Protein AF-A0A7Y4HVF4-F1 (afdb_monomer)

pLDDT: mean 77.55, std 19.01, 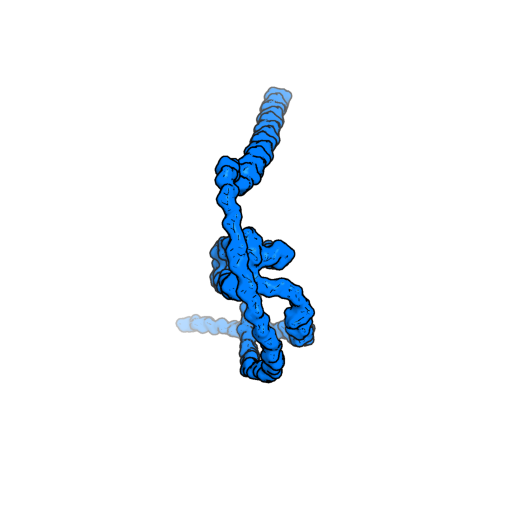range [43.72, 98.31]

Nearest PDB structures (foldseek):
  7n30-assembly1_ST  TM=7.501E-01  e=3.619E-02  Escherichia coli K-12
  8b0x-assembly1_T  TM=7.426E-01  e=3.850E-02  Escherichia coli B
  9ax7-assembly1_T  TM=7.517E-01  e=4.635E-02  Escherichia coli
  7v2p-assembly1_T  TM=7.544E-01  e=1.698E-01  Thermus thermophilus HB8
  6gsj-assembly1_BI  TM=8.101E-01  e=3.151E-01  Thermus thermophilus HB8

Solvent-accessible surface area (backbone atoms only — not comparable to full-atom values): 13808 Å² total; per-residue (Å²): 138,87,82,85,83,79,84,81,82,77,85,78,85,70,92,82,86,83,82,82,80,77,74,78,79,74,64,81,70,58,67,74,63,66,82,71,63,89,64,79,81,62,39,67,67,60,50,53,51,53,54,50,53,53,52,51,27,50,51,29,45,74,72,67,36,55,68,58,19,50,51,48,49,53,49,52,50,51,51,46,52,52,36,33,75,72,62,50,29,52,68,70,58,38,54,53,53,47,54,54,50,54,53,50,51,53,53,59,58,56,54,71,79,56,80,57,87,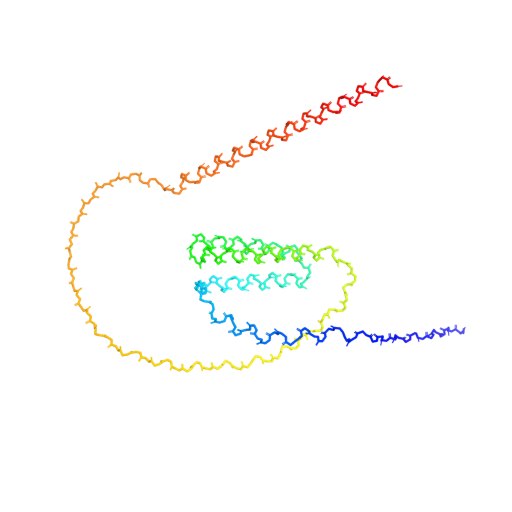76,68,83,72,78,73,81,76,77,76,72,80,75,74,77,83,77,77,76,77,82,75,80,80,77,81,87,74,84,86,80,89,75,89,82,81,88,88,88,79,92,76,91,67,92,69,88,74,67,66,74,66,61,56,62,53,51,54,55,49,52,52,50,52,52,52,49,53,52,50,53,49,52,51,50,52,51,50,54,52,52,50,54,52,49,52,55,49,57,60,56,62,77,78,110

Sequence (212 aa):
MSRAHVPGRRPTWGRAGRAQRQWAAASLGAALLLSGCGAPALDPDAAASFQASVREIATAAAAGDQVAATQLAAELRQEVTVARGQGTVTAERATQIQSTIDELLLAIAAEVGQTGPVGPAPAPTTNTPVPPPTTPAETPTPPAGPSQDEDQDEDQDDGEGSEDTGPAGDRAQRDAEREREKQQREQEKLEKEQREQAEREQEQREDADDDA

Mean predicted aligned error: 19.02 Å

Structure (mmCIF, N/CA/C/O backbone):
data_AF-A0A7Y4HVF4-F1
#
_entry.id   AF-A0A7Y4HVF4-F1
#
loop_
_atom_site.group_PDB
_atom_site.id
_atom_site.type_symbol
_atom_site.label_atom_id
_atom_site.label_alt_id
_atom_site.label_comp_id
_atom_site.label_asym_id
_atom_site.label_entity_id
_atom_site.label_seq_id
_atom_site.pdbx_PDB_ins_code
_atom_site.Cartn_x
_atom_site.Cartn_y
_atom_site.Cartn_z
_atom_site.occupancy
_atom_site.B_iso_or_equiv
_atom_site.auth_seq_id
_atom_site.auth_comp_id
_atom_site.auth_asym_id
_atom_site.auth_atom_id
_atom_site.pdbx_PDB_model_num
ATOM 1 N N . MET A 1 1 ? 10.095 -36.493 -58.489 1.00 48.59 1 MET A N 1
ATOM 2 C CA . MET A 1 1 ? 10.299 -37.663 -57.604 1.00 48.59 1 MET A CA 1
ATOM 3 C C . MET A 1 1 ? 11.337 -37.287 -56.553 1.00 48.59 1 MET A C 1
ATOM 5 O O . MET A 1 1 ? 12.200 -36.486 -56.876 1.00 48.59 1 MET A O 1
ATOM 9 N N . SER A 1 2 ? 11.215 -37.834 -55.338 1.00 57.22 2 SER A N 1
ATOM 10 C CA . SER A 1 2 ? 12.091 -37.645 -54.159 1.00 57.22 2 SER A CA 1
ATOM 11 C C . SER A 1 2 ? 11.761 -36.469 -53.227 1.00 57.22 2 SER A C 1
ATOM 13 O O . SER A 1 2 ? 12.356 -35.399 -53.284 1.00 57.22 2 SER A O 1
ATOM 15 N N . ARG A 1 3 ? 10.823 -36.718 -52.300 1.00 61.00 3 ARG A N 1
ATOM 16 C CA . ARG A 1 3 ? 10.727 -36.008 -51.014 1.00 61.00 3 ARG A CA 1
ATOM 17 C C . ARG A 1 3 ? 11.738 -36.634 -50.049 1.00 61.00 3 ARG A C 1
ATOM 19 O O . ARG A 1 3 ? 11.665 -37.833 -49.791 1.00 61.00 3 ARG A O 1
ATOM 26 N N . ALA A 1 4 ? 12.667 -35.829 -49.539 1.00 67.81 4 ALA A N 1
ATOM 27 C CA . ALA A 1 4 ? 13.633 -36.239 -48.527 1.00 67.81 4 ALA A CA 1
ATOM 28 C C . ALA A 1 4 ? 12.940 -36.422 -47.166 1.00 67.81 4 ALA A C 1
ATOM 30 O O . ALA A 1 4 ? 12.226 -35.543 -46.686 1.00 67.81 4 ALA A O 1
ATOM 31 N N . HIS A 1 5 ? 13.143 -37.594 -46.573 1.00 67.56 5 HIS A N 1
ATOM 32 C CA . HIS A 1 5 ? 12.653 -37.986 -45.258 1.00 67.56 5 HIS A CA 1
ATOM 33 C C . HIS A 1 5 ? 13.588 -37.417 -44.179 1.00 67.56 5 HIS A C 1
ATOM 35 O O . HIS A 1 5 ? 14.773 -37.742 -44.160 1.00 67.56 5 HIS A O 1
ATOM 41 N N . VAL A 1 6 ? 13.069 -36.559 -43.297 1.00 72.69 6 VAL A N 1
ATOM 42 C CA . VAL A 1 6 ? 13.815 -35.997 -42.159 1.00 72.69 6 VAL A CA 1
ATOM 43 C C . VAL A 1 6 ? 13.636 -36.924 -40.948 1.00 72.69 6 VAL A C 1
ATOM 45 O O . VAL A 1 6 ? 12.501 -37.106 -40.506 1.00 72.69 6 VAL A O 1
ATOM 48 N N . PRO A 1 7 ? 14.707 -37.518 -40.389 1.00 67.25 7 PRO A N 1
ATOM 49 C CA . PRO A 1 7 ? 14.600 -38.357 -39.203 1.00 67.25 7 PRO A CA 1
ATOM 50 C C . PRO A 1 7 ? 14.298 -37.515 -37.955 1.00 67.25 7 PRO A C 1
ATOM 52 O O . PRO A 1 7 ? 15.000 -36.553 -37.634 1.00 67.25 7 PRO A O 1
ATOM 55 N N . GLY A 1 8 ? 13.238 -37.901 -37.243 1.00 60.28 8 GLY A N 1
ATOM 56 C CA . GLY A 1 8 ? 12.790 -37.268 -36.007 1.00 60.28 8 GLY A CA 1
ATOM 57 C C . GLY A 1 8 ? 13.796 -37.434 -34.867 1.00 60.28 8 GLY A C 1
ATOM 58 O O . GLY A 1 8 ? 14.130 -38.550 -34.465 1.00 60.28 8 GLY A O 1
ATOM 59 N N . ARG A 1 9 ? 14.249 -36.306 -34.310 1.00 63.59 9 ARG A N 1
ATOM 60 C CA . ARG A 1 9 ? 15.013 -36.266 -33.058 1.00 63.59 9 ARG A CA 1
ATOM 61 C C . ARG A 1 9 ? 14.064 -36.576 -31.904 1.00 63.59 9 ARG A C 1
ATOM 63 O O . ARG A 1 9 ? 13.080 -35.870 -31.699 1.00 63.59 9 ARG A O 1
ATOM 70 N N . ARG A 1 10 ? 14.352 -37.642 -31.159 1.00 64.88 10 ARG A N 1
ATOM 71 C CA . ARG A 1 10 ? 13.615 -37.988 -29.940 1.00 64.88 10 ARG A CA 1
ATOM 72 C C . ARG A 1 10 ? 14.086 -37.082 -28.795 1.00 64.88 10 ARG A C 1
ATOM 74 O O . ARG A 1 10 ? 15.293 -37.034 -28.558 1.00 64.88 10 ARG A O 1
ATOM 81 N N . PRO A 1 11 ? 13.183 -36.399 -28.073 1.00 57.72 11 PRO A N 1
ATOM 82 C CA . PRO A 1 11 ? 13.550 -35.650 -26.881 1.00 57.72 11 PRO A CA 1
ATOM 83 C C . PRO A 1 11 ? 13.935 -36.630 -25.768 1.00 57.72 11 PRO A C 1
ATOM 85 O O . PRO A 1 11 ? 13.139 -37.461 -25.330 1.00 57.72 11 PRO A O 1
ATOM 88 N N . THR A 1 12 ? 15.186 -36.554 -25.326 1.00 68.31 12 THR A N 1
ATOM 89 C CA . THR A 1 12 ? 15.661 -37.228 -24.121 1.00 68.31 12 THR A CA 1
ATOM 90 C C . THR A 1 12 ? 15.187 -36.423 -22.917 1.00 68.31 12 THR A C 1
ATOM 92 O O . THR A 1 12 ? 15.762 -35.386 -22.591 1.00 68.31 12 THR A O 1
ATOM 95 N N . TRP A 1 13 ? 14.127 -36.889 -22.260 1.00 52.34 13 TRP A N 1
ATOM 96 C CA . TRP A 1 13 ? 13.662 -36.358 -20.980 1.00 52.34 13 TRP A CA 1
ATOM 97 C C . TRP A 1 13 ? 14.678 -36.746 -19.901 1.00 52.34 13 TRP A C 1
ATOM 99 O O . TRP A 1 13 ? 14.594 -37.799 -19.266 1.00 52.34 13 TRP A O 1
ATOM 109 N N . GLY A 1 14 ? 15.718 -35.925 -19.776 1.00 50.50 14 GLY A N 1
ATOM 110 C CA . GLY A 1 14 ? 16.740 -36.048 -18.753 1.00 50.50 14 GLY A CA 1
ATOM 111 C C . GLY A 1 14 ? 16.134 -35.854 -17.368 1.00 50.50 14 GLY A C 1
ATOM 112 O O . GLY A 1 14 ? 15.526 -34.832 -17.072 1.00 50.50 14 GLY A O 1
ATOM 113 N N . ARG A 1 15 ? 16.317 -36.873 -16.528 1.00 54.88 15 ARG A N 1
ATOM 114 C CA . ARG A 1 15 ? 16.188 -36.872 -15.065 1.00 54.88 15 ARG A CA 1
ATOM 115 C C . ARG A 1 15 ? 16.544 -35.518 -14.424 1.00 54.88 15 ARG A C 1
ATOM 117 O O . ARG A 1 15 ? 17.700 -35.283 -14.095 1.00 54.88 15 ARG A O 1
ATOM 124 N N . ALA A 1 16 ? 15.539 -34.708 -14.118 1.00 55.88 16 ALA A N 1
ATOM 125 C CA . ALA A 1 16 ? 15.630 -33.591 -13.181 1.00 55.88 16 ALA A CA 1
ATOM 126 C C . ALA A 1 16 ? 14.396 -33.640 -12.269 1.00 55.88 16 ALA A C 1
ATOM 128 O O . ALA A 1 16 ? 13.420 -32.932 -12.466 1.00 55.88 16 ALA A O 1
ATOM 129 N N . GLY A 1 17 ? 14.381 -34.585 -11.324 1.00 51.28 17 GLY A N 1
ATOM 130 C CA . GLY A 1 17 ? 13.185 -34.878 -10.523 1.00 51.28 17 GLY A CA 1
ATOM 131 C C . GLY A 1 17 ? 13.477 -35.346 -9.103 1.00 51.28 17 GLY A C 1
ATOM 132 O O . GLY A 1 17 ? 12.758 -36.198 -8.589 1.00 51.28 17 GLY A O 1
ATOM 133 N N . ARG A 1 18 ? 14.561 -34.863 -8.476 1.00 54.19 18 ARG A N 1
ATOM 134 C CA . ARG A 1 18 ? 14.935 -35.254 -7.100 1.00 54.19 18 ARG A CA 1
ATOM 135 C C . ARG A 1 18 ? 15.499 -34.126 -6.221 1.00 54.19 18 ARG A C 1
ATOM 137 O O . ARG A 1 18 ? 16.226 -34.418 -5.285 1.00 54.19 18 ARG A O 1
ATOM 144 N N . ALA A 1 19 ? 15.144 -32.866 -6.475 1.00 49.97 19 ALA A N 1
ATOM 145 C CA . ALA A 1 19 ? 15.440 -31.764 -5.541 1.00 49.97 19 ALA A CA 1
ATOM 146 C C . ALA A 1 19 ? 14.181 -31.119 -4.922 1.00 49.97 19 ALA A C 1
ATOM 148 O O . ALA A 1 19 ? 14.265 -30.471 -3.889 1.00 49.97 19 ALA A O 1
ATOM 149 N N . GLN A 1 20 ? 12.992 -31.352 -5.486 1.00 52.00 20 GLN A N 1
ATOM 150 C CA . GLN A 1 20 ? 11.777 -30.596 -5.135 1.00 52.00 20 GLN A CA 1
ATOM 151 C C . GLN A 1 20 ? 10.822 -31.335 -4.176 1.00 52.00 20 GLN A C 1
ATOM 153 O O . GLN A 1 20 ? 9.694 -30.912 -3.959 1.00 52.00 20 GLN A O 1
ATOM 158 N N . ARG A 1 21 ? 11.255 -32.467 -3.600 1.00 48.12 21 ARG A N 1
ATOM 159 C CA . ARG A 1 21 ? 10.422 -33.353 -2.758 1.00 48.12 21 ARG A CA 1
ATOM 160 C C . ARG A 1 21 ? 10.664 -33.231 -1.249 1.00 48.12 21 ARG A C 1
ATOM 162 O O . ARG A 1 21 ? 10.146 -34.052 -0.503 1.00 48.12 21 ARG A O 1
ATOM 169 N N . GLN A 1 22 ? 11.429 -32.237 -0.793 1.00 49.16 22 GLN A N 1
ATOM 170 C CA . GLN A 1 22 ? 11.671 -32.024 0.644 1.00 49.16 22 GLN A CA 1
ATOM 171 C C . GLN A 1 22 ? 10.880 -30.855 1.254 1.00 49.16 22 GLN A C 1
ATOM 173 O O . GLN A 1 22 ? 10.863 -30.714 2.468 1.00 49.16 22 GLN A O 1
ATOM 178 N N . TRP A 1 23 ? 10.150 -30.075 0.450 1.00 50.88 23 TRP A N 1
ATOM 179 C CA . TRP A 1 23 ? 9.388 -28.913 0.936 1.00 50.88 23 TRP A CA 1
ATOM 180 C C . TRP A 1 23 ? 7.905 -29.196 1.229 1.00 50.88 23 TRP A C 1
ATOM 182 O O . TRP A 1 23 ? 7.194 -28.313 1.685 1.00 50.88 23 TRP A O 1
ATOM 192 N N . ALA A 1 24 ? 7.420 -30.420 0.995 1.00 47.41 24 ALA A N 1
ATOM 193 C CA . ALA A 1 24 ? 5.995 -30.751 1.140 1.00 47.41 24 ALA A CA 1
ATOM 194 C C . ALA A 1 24 ? 5.598 -31.307 2.524 1.00 47.41 24 ALA A C 1
ATOM 196 O O . ALA A 1 24 ? 4.421 -31.552 2.764 1.00 47.41 24 ALA A O 1
ATOM 197 N N . ALA A 1 25 ? 6.550 -31.530 3.437 1.00 47.75 25 ALA A N 1
ATOM 198 C CA . ALA A 1 25 ? 6.265 -32.137 4.745 1.00 47.75 25 ALA A CA 1
ATOM 199 C C . ALA A 1 25 ? 6.172 -31.128 5.907 1.00 47.75 25 ALA A C 1
ATOM 201 O O . ALA A 1 25 ? 5.821 -31.518 7.016 1.00 47.75 25 ALA A O 1
ATOM 202 N N . ALA A 1 26 ? 6.446 -29.840 5.672 1.00 50.06 26 ALA A N 1
ATOM 203 C CA . ALA A 1 26 ? 6.483 -28.814 6.721 1.00 50.06 26 ALA A CA 1
ATOM 204 C C . ALA A 1 26 ? 5.224 -27.922 6.790 1.00 50.06 26 ALA A C 1
ATOM 206 O O . ALA A 1 26 ? 5.211 -26.948 7.534 1.00 50.06 26 ALA A O 1
ATOM 207 N N . SER A 1 27 ? 4.161 -28.225 6.035 1.00 53.88 27 SER A N 1
ATOM 208 C CA . SER A 1 27 ? 2.989 -27.334 5.922 1.00 53.88 27 SER A CA 1
ATOM 209 C C . SER A 1 27 ? 1.813 -27.709 6.832 1.00 53.88 27 SER A C 1
ATOM 211 O O . SER A 1 27 ? 0.973 -26.859 7.107 1.00 53.88 27 SER A O 1
ATOM 213 N N . LEU A 1 28 ? 1.732 -28.951 7.331 1.00 52.47 28 LEU A N 1
ATOM 214 C CA . LEU A 1 28 ? 0.590 -29.385 8.156 1.00 52.47 28 LEU A CA 1
ATOM 215 C C . LEU A 1 28 ? 0.697 -28.998 9.643 1.00 52.47 28 LEU A C 1
ATOM 217 O O . LEU A 1 28 ? -0.298 -29.074 10.356 1.00 52.47 28 LEU A O 1
ATOM 221 N N . GLY A 1 29 ? 1.866 -28.554 10.118 1.00 43.72 29 GLY A N 1
ATOM 222 C CA . GLY A 1 29 ? 2.060 -28.136 11.515 1.00 43.72 29 GLY A CA 1
ATOM 223 C C . GLY A 1 29 ? 1.744 -26.661 11.799 1.00 43.72 29 GLY A C 1
ATOM 224 O O . GLY A 1 29 ? 1.476 -26.309 12.943 1.00 43.72 29 GLY A O 1
ATOM 225 N N . ALA A 1 30 ? 1.745 -25.795 10.779 1.00 50.38 30 ALA A N 1
ATOM 226 C CA . ALA A 1 30 ? 1.581 -24.348 10.964 1.00 50.38 30 ALA A CA 1
ATOM 227 C C . ALA A 1 30 ? 0.112 -23.901 11.095 1.00 50.38 30 ALA A C 1
ATOM 229 O O . ALA A 1 30 ? -0.160 -22.836 11.643 1.00 50.38 30 ALA A O 1
ATOM 230 N N . ALA A 1 31 ? -0.847 -24.715 10.643 1.00 53.44 31 ALA A N 1
ATOM 231 C CA . ALA A 1 31 ? -2.265 -24.347 10.666 1.00 53.44 31 ALA A CA 1
ATOM 232 C C . ALA A 1 31 ? -2.879 -24.343 12.082 1.00 53.44 31 ALA A C 1
ATOM 234 O O . ALA A 1 31 ? -3.827 -23.607 12.331 1.00 53.44 31 ALA A O 1
ATOM 235 N N . LEU A 1 32 ? -2.325 -25.114 13.026 1.00 52.34 32 LEU A N 1
ATOM 236 C CA . LEU A 1 32 ? -2.854 -25.229 14.396 1.00 52.34 32 LEU A CA 1
ATOM 237 C C . LEU A 1 32 ? -2.286 -24.186 15.374 1.00 52.34 32 LEU A C 1
ATOM 239 O O . LEU A 1 32 ? -2.797 -24.051 16.481 1.00 52.34 32 LEU A O 1
ATOM 243 N N . LEU A 1 33 ? -1.260 -23.426 14.973 1.00 53.12 33 LEU A N 1
ATOM 244 C CA . LEU A 1 33 ? -0.714 -22.320 15.773 1.00 53.12 33 LEU A CA 1
ATOM 245 C C . LEU A 1 33 ? -1.342 -20.960 15.415 1.00 53.12 33 LEU A C 1
ATOM 247 O O . LEU A 1 33 ? -1.180 -20.005 16.169 1.00 53.12 33 LEU A O 1
ATOM 251 N N . LEU A 1 34 ? -2.100 -20.866 14.313 1.00 53.34 34 LEU A N 1
ATOM 252 C CA . LEU A 1 34 ? -2.789 -19.632 13.908 1.00 53.34 34 LEU A CA 1
ATOM 253 C C . LEU A 1 34 ? -4.174 -19.448 14.548 1.00 53.34 34 LEU A C 1
ATOM 255 O O . LEU A 1 34 ? -4.673 -18.328 14.583 1.00 53.34 34 LEU A O 1
ATOM 259 N N . SER A 1 35 ? -4.787 -20.498 15.098 1.00 52.06 35 SER A N 1
ATOM 260 C CA . SER A 1 35 ? -6.085 -20.403 15.787 1.00 52.06 35 SER A CA 1
ATOM 261 C C . SER A 1 35 ? -5.976 -19.995 17.264 1.00 52.06 35 SER A C 1
ATOM 263 O O . SER A 1 35 ? -6.968 -20.049 17.983 1.00 52.06 35 SER A O 1
ATOM 265 N N . GLY A 1 36 ? -4.778 -19.625 17.737 1.00 46.59 36 GLY A N 1
ATOM 266 C CA . GLY A 1 36 ? -4.492 -19.410 19.162 1.00 46.59 36 GLY A CA 1
ATOM 267 C C . GLY A 1 36 ? -3.679 -18.161 19.503 1.00 46.59 36 GLY A C 1
ATOM 268 O O . GLY A 1 36 ? -3.204 -18.054 20.629 1.00 46.59 36 GLY A O 1
ATOM 269 N N . CYS A 1 37 ? -3.502 -17.216 18.577 1.00 53.31 37 CYS A N 1
ATOM 270 C CA . CYS A 1 37 ? -2.938 -15.908 18.906 1.00 53.31 37 CYS A CA 1
ATOM 271 C C . CYS A 1 37 ? -4.080 -14.893 18.852 1.00 53.31 37 CYS A C 1
ATOM 273 O O . CYS A 1 37 ? -4.598 -14.618 17.772 1.00 53.31 37 CYS A O 1
ATOM 275 N N . GLY A 1 38 ? -4.522 -14.426 20.024 1.00 56.19 38 GLY A N 1
ATOM 276 C CA . GLY A 1 38 ? -5.648 -13.510 20.229 1.00 56.19 38 GLY A CA 1
ATOM 277 C C . GLY A 1 38 ? -5.408 -12.120 19.651 1.00 56.19 38 GLY A C 1
ATOM 278 O O . GLY A 1 38 ? -5.390 -11.133 20.380 1.00 56.19 38 GLY A O 1
ATOM 279 N N . ALA A 1 39 ? -5.203 -12.042 18.339 1.00 66.00 39 ALA A N 1
ATOM 280 C CA . ALA A 1 39 ? -5.258 -10.786 17.632 1.00 66.00 39 ALA A CA 1
ATOM 281 C C . ALA A 1 39 ? -6.680 -10.227 17.792 1.00 66.00 39 ALA A C 1
ATOM 283 O O . ALA A 1 39 ? -7.645 -10.991 17.663 1.00 66.00 39 ALA A O 1
ATOM 284 N N . PRO A 1 40 ? -6.818 -8.926 18.090 1.00 66.00 40 PRO A N 1
ATOM 285 C CA . PRO A 1 40 ? -8.121 -8.293 18.202 1.00 66.00 40 PRO A CA 1
ATOM 286 C C . PRO A 1 40 ? -8.945 -8.598 16.951 1.00 66.00 40 PRO A C 1
ATOM 288 O O . PRO A 1 40 ? -8.417 -8.592 15.833 1.00 66.00 40 PRO A O 1
ATOM 291 N N . ALA A 1 41 ? -10.219 -8.926 17.167 1.00 73.25 41 ALA A N 1
ATOM 292 C CA . ALA A 1 41 ? -11.125 -9.274 16.088 1.00 73.25 41 ALA A CA 1
ATOM 293 C C . ALA A 1 41 ? -11.188 -8.108 15.094 1.00 73.25 41 ALA A C 1
ATOM 295 O O . ALA A 1 41 ? -11.446 -6.968 15.478 1.00 73.25 41 ALA A O 1
ATOM 296 N N . LEU A 1 42 ? -10.898 -8.406 13.829 1.00 86.06 42 LEU A N 1
ATOM 297 C CA . LEU A 1 42 ? -11.209 -7.503 12.731 1.00 86.06 42 LEU A CA 1
ATOM 298 C C . LEU A 1 42 ? -12.731 -7.425 12.613 1.00 86.06 42 LEU A C 1
ATOM 300 O O . LEU A 1 42 ? -13.402 -8.445 12.799 1.00 86.06 42 LEU A O 1
ATOM 304 N N . ASP A 1 43 ? -13.256 -6.259 12.253 1.00 91.81 43 ASP A N 1
ATOM 305 C CA . ASP A 1 43 ? -14.647 -6.170 11.826 1.00 91.81 43 ASP A CA 1
ATOM 306 C C . ASP A 1 43 ? -14.913 -7.177 10.676 1.00 91.81 43 ASP A C 1
ATOM 308 O O . ASP A 1 43 ? -14.095 -7.277 9.749 1.00 91.81 43 ASP A O 1
ATOM 312 N N . PRO A 1 44 ? -15.986 -7.989 10.746 1.00 91.38 44 PRO A N 1
ATOM 313 C CA . PRO A 1 44 ? -16.228 -9.055 9.777 1.00 91.38 44 PRO A CA 1
ATOM 314 C C . PRO A 1 44 ? -16.494 -8.527 8.363 1.00 91.38 44 PRO A C 1
ATOM 316 O O . PRO A 1 44 ? -16.076 -9.173 7.399 1.00 91.38 44 PRO A O 1
ATOM 319 N N . ASP A 1 45 ? -17.123 -7.358 8.228 1.00 92.94 45 ASP A N 1
ATOM 320 C CA . ASP A 1 45 ? -17.404 -6.753 6.927 1.00 92.94 45 ASP A CA 1
ATOM 321 C C . ASP A 1 45 ? -16.111 -6.207 6.307 1.00 92.94 45 ASP A C 1
ATOM 323 O O . ASP A 1 45 ? -15.813 -6.482 5.140 1.00 92.94 45 ASP A O 1
ATOM 327 N N . ALA A 1 46 ? -15.268 -5.542 7.107 1.00 93.12 46 ALA A N 1
ATOM 328 C CA . ALA A 1 46 ? -13.929 -5.132 6.676 1.00 93.12 46 ALA A CA 1
ATOM 329 C C . ALA A 1 46 ? -13.071 -6.339 6.252 1.00 93.12 46 ALA A C 1
ATOM 331 O O . ALA A 1 46 ? -12.384 -6.299 5.229 1.00 93.12 46 ALA A O 1
ATOM 332 N N . ALA A 1 47 ? -13.136 -7.444 7.001 1.00 93.19 47 ALA A N 1
ATOM 333 C CA . ALA A 1 47 ? -12.414 -8.667 6.668 1.00 93.19 47 ALA A CA 1
ATOM 334 C C . ALA A 1 47 ? -12.882 -9.271 5.335 1.00 93.19 47 ALA A C 1
ATOM 336 O O . ALA A 1 47 ? -12.045 -9.686 4.528 1.00 93.19 47 ALA A O 1
ATOM 337 N N . ALA A 1 48 ? -14.195 -9.312 5.091 1.00 94.00 48 ALA A N 1
ATOM 338 C CA . ALA A 1 48 ? -14.759 -9.796 3.836 1.00 94.00 48 ALA A CA 1
ATOM 339 C C . ALA A 1 48 ? -14.327 -8.920 2.650 1.00 94.00 48 ALA A C 1
ATOM 341 O O . ALA A 1 48 ? -13.913 -9.457 1.618 1.00 94.00 48 ALA A O 1
ATOM 342 N N . SER A 1 49 ? -14.341 -7.594 2.825 1.00 96.38 49 SER A N 1
ATOM 343 C CA . SER A 1 49 ? -13.869 -6.639 1.818 1.00 96.38 49 SER A CA 1
ATOM 344 C C . SER A 1 49 ? -12.397 -6.872 1.473 1.00 96.38 49 SER A C 1
ATOM 346 O O . SER A 1 49 ? -12.067 -7.103 0.314 1.00 96.38 49 SER A O 1
ATOM 348 N N . PHE A 1 50 ? -11.508 -6.946 2.471 1.00 96.19 50 PHE A N 1
ATOM 349 C CA . PHE A 1 50 ? -10.079 -7.177 2.222 1.00 96.19 50 PHE A CA 1
ATOM 350 C C . PHE A 1 50 ? -9.807 -8.518 1.531 1.00 96.19 50 PHE A C 1
ATOM 352 O O . PHE A 1 50 ? -8.934 -8.610 0.668 1.00 96.19 50 PHE A O 1
ATOM 359 N N . GLN A 1 51 ? -10.551 -9.573 1.878 1.00 95.69 51 GLN A N 1
ATOM 360 C CA . GLN A 1 51 ? -10.431 -10.869 1.205 1.00 95.69 51 GLN A CA 1
ATOM 361 C C . GLN A 1 51 ? -10.867 -10.812 -0.264 1.00 95.69 51 GLN A C 1
ATOM 363 O O . GLN A 1 51 ? -10.283 -11.515 -1.095 1.00 95.69 51 GLN A O 1
ATOM 368 N N . ALA A 1 52 ? -11.877 -10.000 -0.590 1.00 97.31 52 ALA A N 1
ATOM 369 C CA . ALA A 1 52 ? -12.293 -9.764 -1.967 1.00 97.31 52 ALA A CA 1
ATOM 370 C C . ALA A 1 52 ? -11.190 -9.036 -2.752 1.00 97.31 52 ALA A C 1
ATOM 372 O O . ALA A 1 52 ? -10.739 -9.569 -3.768 1.00 97.31 52 ALA A O 1
ATOM 373 N N . SER A 1 53 ? -10.653 -7.931 -2.224 1.00 97.44 53 SER A N 1
ATOM 374 C CA . SER A 1 53 ? -9.572 -7.165 -2.865 1.00 97.44 53 SER A CA 1
ATOM 375 C C . SER A 1 53 ? -8.325 -8.027 -3.113 1.00 97.44 53 SER A C 1
ATOM 377 O O . SER A 1 53 ? -7.764 -8.029 -4.207 1.00 97.44 53 SER A O 1
ATOM 379 N N . VAL A 1 54 ? -7.921 -8.863 -2.145 1.00 97.19 54 VAL A N 1
ATOM 380 C CA . VAL A 1 54 ? -6.793 -9.803 -2.319 1.00 97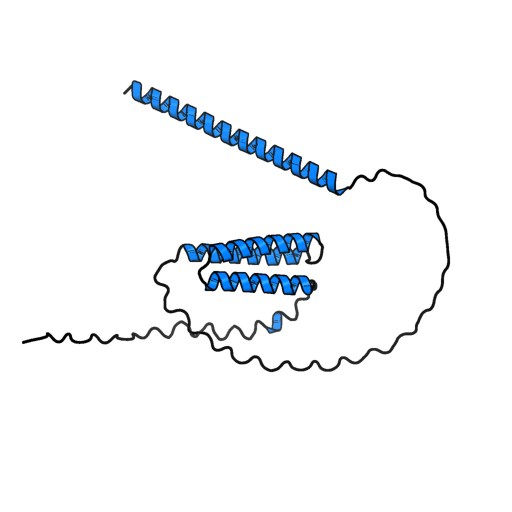.19 54 VAL A CA 1
ATOM 381 C C . VAL A 1 54 ? -7.049 -10.806 -3.451 1.00 97.19 54 VAL A C 1
ATOM 383 O O . VAL A 1 54 ? -6.132 -11.134 -4.209 1.00 97.19 54 VAL A O 1
ATOM 386 N N . ARG A 1 55 ? -8.286 -11.295 -3.603 1.00 97.06 55 ARG A N 1
ATOM 387 C CA . ARG A 1 55 ? -8.653 -12.215 -4.691 1.00 97.06 55 ARG A CA 1
ATOM 388 C C . ARG A 1 55 ? -8.586 -11.532 -6.055 1.00 97.06 55 ARG A C 1
ATOM 390 O O . ARG A 1 55 ? -8.147 -12.160 -7.020 1.00 97.06 55 ARG A O 1
ATOM 397 N N . GLU A 1 56 ? -9.002 -10.276 -6.142 1.00 97.38 56 GLU A N 1
ATOM 398 C CA . GLU A 1 56 ? -8.926 -9.486 -7.372 1.00 97.38 56 GLU A CA 1
ATOM 399 C C . GLU A 1 56 ? -7.474 -9.213 -7.773 1.00 97.38 56 GLU A C 1
ATOM 401 O O . GLU A 1 56 ? -7.105 -9.489 -8.915 1.00 97.38 56 GLU A O 1
ATOM 406 N N . ILE A 1 57 ? -6.619 -8.815 -6.821 1.00 96.44 57 ILE A N 1
ATOM 407 C CA . ILE A 1 57 ? -5.173 -8.643 -7.047 1.00 96.44 57 ILE A CA 1
ATOM 408 C C . ILE A 1 57 ? -4.553 -9.941 -7.575 1.00 96.44 57 ILE A C 1
ATOM 410 O O . ILE A 1 57 ? -3.840 -9.931 -8.579 1.00 96.44 57 ILE A O 1
ATOM 414 N N . ALA A 1 58 ? -4.852 -11.077 -6.935 1.00 93.69 58 ALA A N 1
ATOM 415 C CA . ALA A 1 58 ? -4.348 -12.378 -7.366 1.00 93.69 58 ALA A CA 1
ATOM 416 C C . ALA A 1 58 ? -4.840 -12.757 -8.773 1.00 93.69 58 ALA A C 1
ATOM 418 O O . ALA A 1 58 ? -4.084 -13.334 -9.555 1.00 93.69 58 ALA A O 1
ATOM 419 N N . THR A 1 59 ? -6.086 -12.416 -9.112 1.00 95.38 59 THR A N 1
ATOM 420 C CA . THR A 1 59 ? -6.666 -12.669 -10.439 1.00 95.38 59 THR A CA 1
ATOM 421 C C . THR A 1 59 ? -5.975 -11.826 -11.513 1.00 95.38 59 THR A C 1
ATOM 423 O O . THR A 1 59 ? -5.595 -12.368 -12.551 1.00 95.38 59 THR A O 1
ATOM 426 N N . ALA A 1 60 ? -5.741 -10.536 -11.252 1.00 95.25 60 ALA A N 1
ATOM 427 C CA . ALA A 1 60 ? -4.999 -9.647 -12.146 1.00 95.25 60 ALA A CA 1
ATOM 428 C C . ALA A 1 60 ? -3.547 -10.120 -12.343 1.00 95.25 60 ALA A C 1
ATOM 430 O O . ALA A 1 60 ? -3.085 -10.267 -13.475 1.00 95.25 60 ALA A O 1
ATOM 431 N N . ALA A 1 61 ? -2.855 -10.464 -11.252 1.00 93.00 61 ALA A N 1
ATOM 432 C CA . ALA A 1 61 ? -1.490 -10.979 -11.301 1.00 93.00 61 ALA A CA 1
ATOM 433 C C . ALA A 1 61 ? -1.394 -12.297 -12.091 1.00 93.00 61 ALA A C 1
ATOM 435 O O . ALA A 1 61 ? -0.509 -12.452 -12.931 1.00 93.00 61 ALA A O 1
ATOM 436 N N . ALA A 1 62 ? -2.331 -13.230 -11.886 1.00 89.19 62 ALA A N 1
ATOM 437 C CA . ALA A 1 62 ? -2.381 -14.497 -12.621 1.00 89.19 62 ALA A CA 1
ATOM 438 C C . ALA A 1 62 ? -2.687 -14.316 -14.118 1.00 89.19 62 ALA A C 1
ATOM 440 O O . ALA A 1 62 ? -2.254 -15.129 -14.935 1.00 89.19 62 ALA A O 1
ATOM 441 N N . ALA A 1 63 ? -3.406 -13.252 -14.487 1.00 92.69 63 ALA A N 1
ATOM 442 C CA . ALA A 1 63 ? -3.625 -12.866 -15.878 1.00 92.69 63 ALA A CA 1
ATOM 443 C C . ALA A 1 63 ? -2.393 -12.198 -16.524 1.00 92.69 63 ALA A C 1
ATOM 445 O O . ALA A 1 63 ? -2.409 -11.918 -17.722 1.00 92.69 63 ALA A O 1
ATOM 446 N N . GLY A 1 64 ? -1.329 -11.946 -15.753 1.00 91.19 64 GLY A N 1
ATOM 447 C CA . GLY A 1 64 ? -0.159 -11.185 -16.192 1.00 91.19 64 GLY A CA 1
ATOM 448 C C . GLY A 1 64 ? -0.400 -9.675 -16.260 1.00 91.19 64 GLY A C 1
ATOM 449 O O . GLY A 1 64 ? 0.460 -8.949 -16.754 1.00 91.19 64 GLY A O 1
ATOM 450 N N . ASP A 1 65 ? -1.538 -9.185 -15.757 1.00 95.56 65 ASP A N 1
ATOM 451 C CA . ASP A 1 65 ? -1.850 -7.759 -15.697 1.00 95.56 65 ASP A CA 1
ATOM 452 C C . ASP A 1 65 ? -1.243 -7.134 -14.434 1.00 95.56 65 ASP A C 1
ATOM 454 O O . ASP A 1 65 ? -1.898 -6.898 -13.415 1.00 95.56 65 ASP A O 1
ATOM 458 N N . GLN A 1 66 ? 0.068 -6.905 -14.494 1.00 94.88 66 GLN A N 1
ATOM 459 C CA . GLN A 1 66 ? 0.829 -6.349 -13.376 1.00 94.88 66 GLN A CA 1
ATOM 460 C C . GLN A 1 66 ? 0.434 -4.902 -13.059 1.00 94.88 66 GLN A C 1
ATOM 462 O O . GLN A 1 66 ? 0.504 -4.495 -11.897 1.00 94.88 66 GLN A O 1
ATOM 467 N N . VAL A 1 67 ? -0.004 -4.128 -14.061 1.00 95.19 67 VAL A N 1
ATOM 468 C CA . VAL A 1 67 ? -0.455 -2.743 -13.861 1.00 95.19 67 VAL A CA 1
ATOM 469 C C . VAL A 1 67 ? -1.742 -2.742 -13.043 1.00 95.19 67 VAL A C 1
ATOM 471 O O . VAL A 1 67 ? -1.811 -2.033 -12.038 1.00 95.19 67 VAL A O 1
ATOM 474 N N . ALA A 1 68 ? -2.719 -3.575 -13.413 1.00 96.06 68 ALA A N 1
ATOM 475 C CA . ALA A 1 68 ? -3.954 -3.709 -12.649 1.00 96.06 68 ALA A CA 1
ATOM 476 C C . ALA A 1 68 ? -3.696 -4.261 -11.240 1.00 96.06 68 ALA A C 1
ATOM 478 O O . ALA A 1 68 ? -4.194 -3.701 -10.268 1.00 96.06 68 ALA A O 1
ATOM 479 N N . ALA A 1 69 ? -2.863 -5.300 -11.100 1.00 96.75 69 ALA A N 1
ATOM 480 C CA . ALA A 1 69 ? -2.526 -5.868 -9.793 1.00 96.75 69 ALA A CA 1
ATOM 481 C C . ALA A 1 69 ? -1.872 -4.835 -8.855 1.00 96.75 69 ALA A C 1
ATOM 483 O O . ALA A 1 69 ? -2.211 -4.768 -7.674 1.00 96.75 69 ALA A O 1
ATOM 484 N N . THR A 1 70 ? -0.972 -4.000 -9.384 1.00 96.38 70 THR A N 1
ATOM 485 C CA . THR A 1 70 ? -0.314 -2.927 -8.620 1.00 96.38 70 THR A CA 1
ATOM 486 C C . THR A 1 70 ? -1.307 -1.843 -8.199 1.00 96.38 70 THR A C 1
ATOM 488 O O . THR A 1 70 ? -1.265 -1.399 -7.052 1.00 96.38 70 THR A O 1
ATOM 491 N N . GLN A 1 71 ? -2.220 -1.432 -9.089 1.00 97.38 71 GLN A N 1
ATOM 492 C CA . GLN A 1 71 ? -3.261 -0.452 -8.750 1.00 97.38 71 GLN A CA 1
ATOM 493 C C . GLN A 1 71 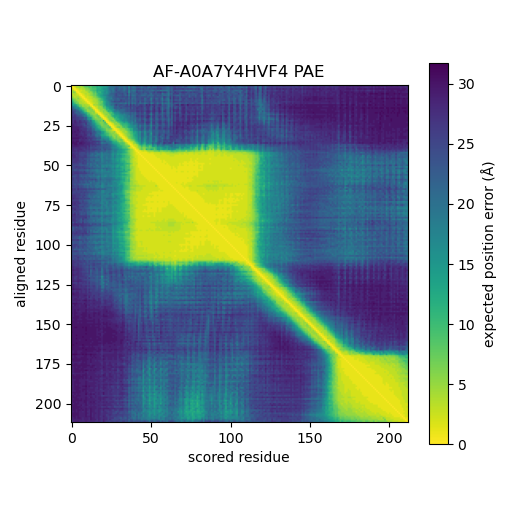? -4.193 -0.975 -7.653 1.00 97.38 71 GLN A C 1
ATOM 495 O O . GLN A 1 71 ? -4.379 -0.293 -6.649 1.00 97.38 71 GLN A O 1
ATOM 500 N N . LEU A 1 72 ? -4.694 -2.206 -7.793 1.00 98.12 72 LEU A N 1
ATOM 501 C CA . LEU A 1 72 ? -5.566 -2.838 -6.798 1.00 98.12 72 LEU A CA 1
ATOM 502 C C . LEU A 1 72 ? -4.869 -2.995 -5.434 1.00 98.12 72 LEU A C 1
ATOM 504 O O . LEU A 1 72 ? -5.475 -2.773 -4.389 1.00 98.12 72 LEU A O 1
ATOM 508 N N . ALA A 1 73 ? -3.575 -3.333 -5.415 1.00 97.31 73 ALA A N 1
ATOM 509 C CA . ALA A 1 73 ? -2.804 -3.405 -4.174 1.00 97.31 73 ALA A CA 1
ATOM 510 C C . ALA A 1 73 ? -2.618 -2.027 -3.507 1.00 97.31 73 ALA A C 1
ATOM 512 O O . ALA A 1 73 ? -2.678 -1.922 -2.279 1.00 97.31 73 ALA A O 1
ATOM 513 N N . ALA A 1 74 ? -2.430 -0.962 -4.294 1.00 96.69 74 ALA A N 1
ATOM 514 C CA . ALA A 1 74 ? -2.373 0.405 -3.777 1.00 96.69 74 ALA A CA 1
ATOM 515 C C . ALA A 1 74 ? -3.729 0.870 -3.214 1.00 96.69 74 ALA A C 1
ATOM 517 O O . ALA A 1 74 ? -3.768 1.516 -2.166 1.00 96.69 74 ALA A O 1
ATOM 518 N N . GLU A 1 75 ? -4.835 0.499 -3.862 1.00 97.69 75 GLU A N 1
ATOM 519 C CA . GLU A 1 75 ? -6.193 0.754 -3.375 1.00 97.69 75 GLU A CA 1
ATOM 520 C C . GLU A 1 75 ? -6.455 0.036 -2.045 1.00 97.69 75 GLU A C 1
ATOM 522 O O . GLU A 1 75 ? -6.815 0.686 -1.064 1.00 97.69 75 GLU A O 1
ATOM 527 N N . LEU A 1 76 ? -6.126 -1.257 -1.946 1.00 98.06 76 LEU A N 1
ATOM 528 C CA . LEU A 1 76 ? -6.224 -2.015 -0.693 1.00 98.06 76 LEU A CA 1
ATOM 529 C C . LEU A 1 76 ? -5.416 -1.363 0.447 1.00 98.06 76 LEU A C 1
ATOM 531 O O . LEU A 1 76 ? -5.863 -1.311 1.594 1.00 98.06 76 LEU A O 1
ATOM 535 N N . ARG A 1 77 ? -4.233 -0.805 0.157 1.00 97.69 77 ARG A N 1
ATOM 536 C CA . ARG A 1 77 ? -3.441 -0.059 1.153 1.00 97.69 77 ARG A CA 1
ATOM 537 C C . ARG A 1 77 ? -4.177 1.187 1.661 1.00 97.69 77 ARG A C 1
ATOM 539 O O . ARG A 1 77 ? -4.099 1.508 2.856 1.00 97.69 77 ARG A O 1
ATOM 546 N N . GLN A 1 78 ? -4.874 1.893 0.774 1.00 97.88 78 GLN A N 1
ATOM 547 C CA . GLN A 1 78 ? -5.688 3.051 1.131 1.00 97.88 78 GLN A CA 1
ATOM 548 C C . GLN A 1 78 ? -6.908 2.631 1.963 1.00 97.88 78 GLN A C 1
ATOM 550 O O . GLN A 1 78 ? -7.160 3.243 3.001 1.00 97.88 78 GLN A O 1
ATOM 555 N N . GLU A 1 79 ? -7.600 1.553 1.586 1.00 97.19 79 GLU A N 1
ATOM 556 C CA . GLU A 1 79 ? -8.725 0.990 2.347 1.00 97.19 79 GLU A CA 1
ATOM 557 C C . GLU A 1 79 ? -8.324 0.632 3.782 1.00 97.19 79 GLU A C 1
ATOM 559 O O . GLU A 1 79 ? -8.995 1.030 4.732 1.00 97.19 79 GLU A O 1
ATOM 564 N N . VAL A 1 80 ? -7.179 -0.033 3.972 1.00 97.69 80 VAL A N 1
ATOM 565 C CA . VAL A 1 80 ? -6.653 -0.365 5.310 1.00 97.69 80 VAL A CA 1
ATOM 566 C C . VAL A 1 80 ? -6.362 0.898 6.126 1.00 97.69 80 VAL A C 1
ATOM 568 O O . VAL A 1 80 ? -6.592 0.935 7.336 1.00 97.69 80 VAL A O 1
ATOM 571 N N . THR A 1 81 ? -5.881 1.960 5.475 1.00 97.19 81 THR A N 1
ATOM 572 C CA . THR A 1 81 ? -5.621 3.251 6.130 1.00 97.19 81 THR A CA 1
ATOM 573 C C . THR A 1 81 ? -6.919 3.920 6.586 1.00 97.19 81 THR A C 1
ATOM 575 O O . THR A 1 81 ? -6.975 4.435 7.706 1.00 97.19 81 THR A O 1
ATOM 578 N N . VAL A 1 82 ? -7.961 3.881 5.751 1.00 96.38 82 VAL A N 1
ATOM 579 C CA . VAL A 1 82 ? -9.302 4.388 6.076 1.00 96.38 82 VAL A CA 1
ATOM 580 C C . VAL A 1 82 ? -9.928 3.573 7.208 1.00 96.38 82 VAL A C 1
ATOM 582 O O . VAL A 1 82 ? -10.366 4.156 8.196 1.00 96.38 82 VAL A O 1
ATOM 585 N N . ALA A 1 83 ? -9.887 2.242 7.125 1.00 95.62 83 ALA A N 1
ATOM 586 C CA . ALA A 1 83 ? -10.415 1.333 8.141 1.00 95.62 83 ALA A CA 1
ATOM 587 C C . ALA A 1 83 ? -9.750 1.546 9.513 1.00 95.62 83 ALA A C 1
ATOM 589 O O . ALA A 1 83 ? -10.411 1.589 10.551 1.00 95.62 83 ALA A O 1
ATOM 590 N N . ARG A 1 84 ? -8.434 1.794 9.524 1.00 96.19 84 ARG A N 1
ATOM 591 C CA . ARG A 1 84 ? -7.718 2.213 10.736 1.00 96.19 84 ARG A CA 1
ATOM 592 C C . ARG A 1 84 ? -8.245 3.540 11.285 1.00 96.19 84 ARG A C 1
ATOM 594 O O . ARG A 1 84 ? -8.433 3.660 12.490 1.00 96.19 84 ARG A O 1
ATOM 601 N N . GLY A 1 85 ? -8.471 4.533 10.423 1.00 95.31 85 GLY A N 1
ATOM 602 C CA . GLY A 1 85 ? -9.018 5.838 10.820 1.00 95.31 85 GLY A CA 1
ATOM 603 C C . GLY A 1 85 ? -10.444 5.761 11.376 1.00 95.31 85 GLY A C 1
ATOM 604 O O . GLY A 1 85 ? -10.807 6.558 12.233 1.00 95.31 85 GLY A O 1
ATOM 605 N N . GLN A 1 86 ? -11.223 4.774 10.930 1.00 95.00 86 GLN A N 1
ATOM 606 C CA . GLN A 1 86 ? -12.576 4.488 11.413 1.00 95.00 86 GLN A CA 1
ATOM 607 C C . GLN A 1 86 ? -12.603 3.596 12.665 1.00 95.00 86 GLN A C 1
ATOM 609 O O . GLN A 1 86 ? -13.664 3.396 13.247 1.00 95.00 86 GLN A O 1
ATOM 614 N N . GLY A 1 87 ? -11.462 3.035 13.077 1.00 93.94 87 GLY A N 1
ATOM 615 C CA . GLY A 1 87 ? -11.381 2.096 14.197 1.00 93.94 87 GLY A CA 1
ATOM 616 C C . GLY A 1 87 ? -11.892 0.682 13.889 1.00 93.94 87 GLY A C 1
ATOM 617 O O . GLY A 1 87 ? -11.923 -0.145 14.796 1.00 93.94 87 GLY A O 1
ATOM 618 N N . THR A 1 88 ? -12.241 0.367 12.635 1.00 94.88 88 THR A N 1
ATOM 619 C CA . THR A 1 88 ? -12.649 -0.991 12.214 1.00 94.88 88 THR A CA 1
ATOM 620 C C . THR A 1 88 ? -11.463 -1.961 12.150 1.00 94.88 88 THR A C 1
ATOM 622 O O . THR A 1 88 ? -11.635 -3.181 12.196 1.00 94.88 88 THR A O 1
ATOM 625 N N . VAL A 1 89 ? -10.238 -1.423 12.096 1.00 94.81 89 VAL A N 1
ATOM 626 C CA . VAL A 1 89 ? -8.975 -2.164 12.209 1.00 94.81 89 VAL A CA 1
ATOM 627 C C . VAL A 1 89 ? -8.079 -1.477 13.236 1.00 94.81 89 VAL A C 1
ATOM 629 O O . VAL A 1 89 ? -7.864 -0.267 13.181 1.00 94.81 89 VAL A O 1
ATOM 632 N N . THR A 1 90 ? -7.503 -2.243 14.164 1.00 93.75 90 THR A N 1
ATOM 633 C CA . THR A 1 90 ? -6.562 -1.688 15.148 1.00 93.75 90 THR A CA 1
ATOM 634 C C . THR A 1 90 ? -5.276 -1.195 14.479 1.00 93.75 90 THR A C 1
ATOM 636 O O . THR A 1 90 ? -4.846 -1.726 13.454 1.00 93.75 90 THR A O 1
ATOM 639 N N . ALA A 1 91 ? -4.617 -0.193 15.070 1.00 93.62 91 ALA A N 1
ATOM 640 C CA . ALA A 1 91 ? -3.393 0.384 14.507 1.00 93.62 91 ALA A CA 1
ATOM 641 C C . ALA A 1 91 ? -2.283 -0.660 14.281 1.00 93.62 91 ALA A C 1
ATOM 643 O O . ALA A 1 91 ? -1.661 -0.675 13.222 1.00 93.62 91 ALA A O 1
ATOM 644 N N . GLU A 1 92 ? -2.072 -1.559 15.245 1.00 93.00 92 GLU A N 1
ATOM 645 C CA . GLU A 1 92 ? -1.078 -2.633 15.149 1.00 93.00 92 GLU A CA 1
ATOM 646 C C . GLU A 1 92 ? -1.389 -3.596 13.993 1.00 93.00 92 GLU A C 1
ATOM 648 O O . GLU A 1 92 ? -0.516 -3.910 13.181 1.00 93.00 92 GLU A O 1
ATOM 653 N N . ARG A 1 93 ? -2.658 -3.997 13.854 1.00 92.81 93 ARG A N 1
ATOM 654 C CA . ARG A 1 93 ? -3.093 -4.891 12.778 1.00 92.81 93 ARG A CA 1
ATOM 655 C C . ARG A 1 93 ? -2.997 -4.225 11.409 1.00 92.81 93 ARG A C 1
ATOM 657 O O . ARG A 1 93 ? -2.572 -4.872 10.456 1.00 92.81 93 ARG A O 1
ATOM 664 N N . ALA A 1 94 ? -3.346 -2.944 11.311 1.00 95.19 94 ALA A N 1
ATOM 665 C CA . ALA A 1 94 ? -3.200 -2.174 10.082 1.00 95.19 94 ALA A CA 1
ATOM 666 C C . ALA A 1 94 ? -1.730 -2.100 9.638 1.00 95.19 94 ALA A C 1
ATOM 668 O O . ALA A 1 94 ? -1.451 -2.340 8.469 1.00 95.19 94 ALA A O 1
ATOM 669 N N . THR A 1 95 ? -0.790 -1.858 10.560 1.00 95.25 95 THR A N 1
ATOM 670 C CA . THR A 1 95 ? 0.656 -1.869 10.264 1.00 95.25 95 THR A CA 1
ATOM 671 C C . THR A 1 95 ? 1.113 -3.226 9.731 1.00 95.25 95 THR A C 1
ATOM 673 O O . THR A 1 95 ? 1.840 -3.286 8.741 1.00 95.25 95 THR A O 1
ATOM 676 N N . GLN A 1 96 ? 0.656 -4.323 10.344 1.00 94.31 96 GLN A N 1
ATOM 677 C CA . GLN A 1 96 ? 0.984 -5.669 9.873 1.00 94.31 96 GLN A CA 1
ATOM 678 C C . GLN A 1 96 ? 0.454 -5.918 8.453 1.00 94.31 96 GLN 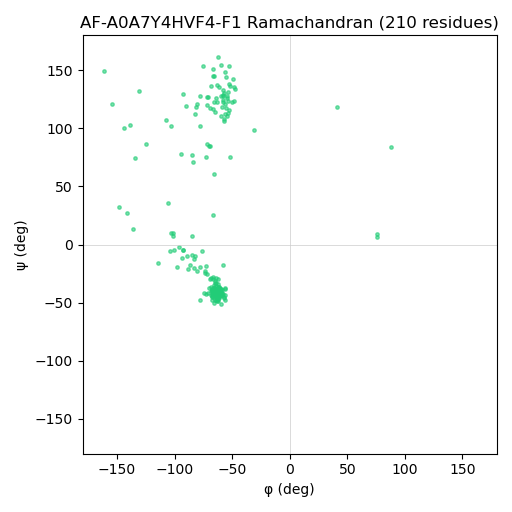A C 1
ATOM 680 O O . GLN A 1 96 ? 1.200 -6.384 7.596 1.00 94.31 96 GLN A O 1
ATOM 685 N N . ILE A 1 97 ? -0.810 -5.567 8.188 1.00 94.81 97 ILE A N 1
ATOM 686 C CA . ILE A 1 97 ? -1.418 -5.709 6.858 1.00 94.81 97 ILE A CA 1
ATOM 687 C C . ILE A 1 97 ? -0.670 -4.849 5.827 1.00 94.81 97 ILE A C 1
ATOM 689 O O . ILE A 1 97 ? -0.354 -5.337 4.746 1.00 94.81 97 ILE A O 1
ATOM 693 N N . GLN A 1 98 ? -0.338 -3.599 6.162 1.00 96.75 98 GLN A N 1
ATOM 694 C CA . GLN A 1 98 ? 0.411 -2.694 5.283 1.00 96.75 98 GLN A CA 1
ATOM 695 C C . GLN A 1 98 ? 1.790 -3.253 4.919 1.00 96.75 98 GLN A C 1
ATOM 697 O O . GLN A 1 98 ? 2.141 -3.245 3.744 1.00 96.75 98 GLN A O 1
ATOM 702 N N . SER A 1 99 ? 2.522 -3.818 5.885 1.00 96.00 99 SER A N 1
ATOM 703 C CA . SER A 1 99 ? 3.808 -4.479 5.624 1.00 96.00 99 SER A CA 1
ATOM 704 C C . SER A 1 99 ? 3.665 -5.635 4.631 1.00 96.00 99 SER A C 1
ATOM 706 O O . SER A 1 99 ? 4.470 -5.763 3.714 1.00 96.00 99 SER A O 1
ATOM 708 N N . THR A 1 100 ? 2.627 -6.465 4.774 1.00 95.38 100 THR A N 1
ATOM 709 C CA . THR A 1 100 ? 2.364 -7.564 3.832 1.00 95.38 100 THR A CA 1
ATOM 710 C C . THR A 1 100 ? 1.996 -7.052 2.435 1.00 95.38 100 THR A C 1
ATOM 712 O O . THR A 1 100 ? 2.407 -7.645 1.440 1.00 95.38 100 THR A O 1
ATOM 715 N N . ILE A 1 101 ? 1.250 -5.948 2.335 1.00 95.62 101 ILE A N 1
ATOM 716 C CA . ILE A 1 101 ? 0.932 -5.317 1.044 1.00 95.62 101 ILE A CA 1
ATOM 717 C C . ILE A 1 101 ? 2.201 -4.756 0.385 1.00 95.62 101 ILE A C 1
ATOM 719 O O . ILE A 1 101 ? 2.387 -4.933 -0.817 1.00 95.62 101 ILE A O 1
ATOM 723 N N . ASP A 1 102 ? 3.094 -4.127 1.151 1.00 95.38 102 ASP A N 1
ATOM 724 C CA . ASP A 1 102 ? 4.365 -3.609 0.633 1.00 95.38 102 ASP A CA 1
ATOM 725 C C . ASP A 1 102 ? 5.272 -4.747 0.115 1.00 95.38 102 ASP A C 1
ATOM 727 O O . ASP A 1 102 ? 5.860 -4.632 -0.962 1.00 95.38 102 ASP A O 1
ATOM 731 N N . GLU A 1 103 ? 5.329 -5.885 0.818 1.00 95.00 103 GLU A N 1
ATOM 732 C CA . GLU A 1 103 ? 6.018 -7.095 0.341 1.00 95.00 103 GLU A CA 1
ATOM 733 C C . GLU A 1 103 ? 5.403 -7.649 -0.953 1.00 95.00 103 GLU A C 1
ATOM 735 O O . GLU A 1 103 ? 6.128 -8.028 -1.876 1.00 95.00 103 GLU A O 1
ATOM 740 N N . LEU A 1 104 ? 4.070 -7.666 -1.055 1.00 94.06 104 LEU A N 1
ATOM 741 C CA . LEU A 1 104 ? 3.364 -8.089 -2.264 1.00 94.06 104 LEU A CA 1
ATOM 742 C C . LEU A 1 104 ? 3.685 -7.176 -3.456 1.00 94.06 104 LEU A C 1
ATOM 744 O O . LEU A 1 104 ? 3.955 -7.670 -4.549 1.00 94.06 104 LEU A O 1
ATOM 748 N N . LEU A 1 105 ? 3.699 -5.857 -3.251 1.00 92.62 105 LEU A N 1
ATOM 749 C CA . LEU A 1 105 ? 4.063 -4.882 -4.282 1.00 92.62 105 LEU A CA 1
ATOM 750 C C . LEU A 1 105 ? 5.505 -5.080 -4.767 1.00 92.62 105 LEU A C 1
ATOM 752 O O . LEU A 1 105 ? 5.756 -5.070 -5.973 1.00 92.62 105 LEU A O 1
ATOM 756 N N . LEU A 1 106 ? 6.442 -5.322 -3.845 1.00 91.62 106 LEU A N 1
ATOM 757 C CA . LEU A 1 106 ? 7.825 -5.663 -4.186 1.00 91.62 106 LEU A CA 1
ATOM 758 C C . LEU A 1 106 ? 7.909 -6.959 -5.004 1.00 91.62 106 LEU A C 1
ATOM 760 O O . LEU A 1 106 ? 8.658 -7.016 -5.980 1.00 91.62 106 LEU A O 1
ATOM 764 N N . ALA A 1 107 ? 7.129 -7.983 -4.648 1.00 90.19 107 ALA A N 1
ATOM 765 C CA . ALA A 1 107 ? 7.086 -9.244 -5.384 1.00 90.19 107 ALA A CA 1
ATOM 766 C C . ALA A 1 107 ? 6.530 -9.069 -6.810 1.00 90.19 107 ALA A C 1
ATOM 768 O O . ALA A 1 107 ? 7.128 -9.572 -7.761 1.00 90.19 107 ALA A O 1
ATOM 769 N N . ILE A 1 108 ? 5.441 -8.307 -6.979 1.00 89.69 108 ILE A N 1
ATOM 770 C CA . ILE A 1 108 ? 4.872 -7.987 -8.300 1.00 89.69 108 ILE A CA 1
ATOM 771 C C . ILE A 1 108 ? 5.900 -7.234 -9.156 1.00 89.69 108 ILE A C 1
ATOM 773 O O . ILE A 1 108 ? 6.106 -7.579 -10.319 1.00 89.69 108 ILE A O 1
ATOM 777 N N . ALA A 1 109 ? 6.592 -6.245 -8.581 1.00 88.75 109 ALA A N 1
ATOM 778 C CA . ALA A 1 109 ? 7.617 -5.480 -9.287 1.00 88.75 109 ALA A CA 1
ATOM 779 C C . ALA A 1 109 ? 8.824 -6.342 -9.707 1.00 88.75 109 ALA A C 1
ATOM 781 O O . ALA A 1 109 ? 9.390 -6.136 -10.782 1.00 88.75 109 ALA A O 1
ATOM 782 N N . ALA A 1 110 ? 9.212 -7.330 -8.894 1.00 88.69 110 ALA A N 1
ATOM 783 C CA . ALA A 1 110 ? 10.323 -8.231 -9.198 1.00 88.69 110 ALA A CA 1
ATOM 784 C C . ALA A 1 110 ? 10.030 -9.186 -10.374 1.00 88.69 110 ALA A C 1
ATOM 786 O O . ALA A 1 110 ? 10.952 -9.570 -11.098 1.00 88.69 110 ALA A O 1
ATOM 787 N N . GLU A 1 111 ? 8.765 -9.551 -10.599 1.00 85.25 111 GLU A N 1
ATOM 788 C CA . GLU A 1 111 ? 8.340 -10.378 -11.739 1.00 85.25 111 GLU A CA 1
ATOM 789 C C . GLU A 1 111 ? 8.465 -9.632 -13.083 1.00 85.25 111 GLU A C 1
ATOM 791 O O . GLU A 1 111 ? 8.767 -10.251 -14.103 1.00 85.25 111 GLU A O 1
ATOM 796 N N . VAL A 1 112 ? 8.329 -8.297 -13.102 1.00 77.31 112 VAL A N 1
ATOM 797 C CA . VAL A 1 112 ? 8.500 -7.458 -14.315 1.00 77.31 112 VAL A CA 1
ATOM 798 C C . VAL A 1 112 ? 9.882 -7.680 -14.956 1.00 77.31 112 VAL A C 1
ATOM 800 O O . VAL A 1 112 ? 10.026 -7.699 -16.180 1.00 77.31 112 VAL A O 1
ATOM 803 N N . GLY A 1 113 ? 10.916 -7.863 -14.129 1.00 67.62 113 GLY A N 1
ATOM 804 C CA . GLY A 1 113 ? 12.304 -8.017 -14.570 1.00 67.62 113 GLY A CA 1
ATOM 805 C C . GLY A 1 113 ? 12.686 -9.431 -15.017 1.00 67.62 113 GLY A C 1
ATOM 806 O O . GLY A 1 113 ? 13.761 -9.616 -15.586 1.00 67.62 113 GLY A O 1
ATOM 807 N N . GLN A 1 114 ? 11.832 -10.431 -14.784 1.00 63.91 114 GLN A N 1
ATOM 808 C CA . GLN A 1 114 ? 12.136 -11.848 -15.005 1.00 63.91 114 GLN A CA 1
ATOM 809 C C . GLN A 1 114 ? 11.443 -12.438 -16.242 1.00 63.91 114 GLN A C 1
ATOM 811 O O . GLN A 1 114 ? 11.128 -13.625 -16.273 1.00 63.91 114 GLN A O 1
ATOM 816 N N . THR A 1 115 ? 11.297 -11.663 -17.322 1.00 56.38 115 THR A N 1
ATOM 817 C CA . THR A 1 115 ? 10.783 -12.129 -18.634 1.00 56.38 115 THR A CA 1
ATOM 818 C C . THR A 1 115 ? 11.698 -13.133 -19.365 1.00 56.38 115 THR A C 1
ATOM 820 O O . THR A 1 115 ? 11.656 -13.277 -20.588 1.00 56.38 115 THR A O 1
ATOM 823 N N . GLY A 1 116 ? 12.527 -13.879 -18.630 1.00 61.75 116 GLY A N 1
ATOM 824 C CA . GLY A 1 116 ? 13.121 -15.111 -19.131 1.00 61.75 116 GLY A CA 1
ATOM 825 C C . GLY A 1 116 ? 12.033 -16.144 -19.458 1.00 61.75 116 GLY A C 1
ATOM 826 O O . GLY A 1 116 ? 10.900 -16.022 -18.994 1.00 61.75 116 GLY A O 1
ATOM 827 N N . PRO A 1 117 ? 12.340 -17.170 -20.272 1.00 54.44 117 PRO A N 1
ATOM 828 C CA . PRO A 1 117 ? 11.378 -18.208 -20.619 1.00 54.44 117 PRO A CA 1
ATOM 829 C C . PRO A 1 117 ? 10.855 -18.862 -19.341 1.00 54.44 117 PRO A C 1
ATOM 831 O O . PRO A 1 117 ? 11.567 -19.620 -18.681 1.00 54.44 117 PRO A O 1
ATOM 834 N N . VAL A 1 118 ? 9.607 -18.535 -19.004 1.00 56.00 118 VAL A N 1
ATOM 835 C CA . VAL A 1 118 ? 8.886 -19.099 -17.870 1.00 56.00 118 VAL A CA 1
ATOM 836 C C . VAL A 1 118 ? 8.896 -20.611 -18.069 1.00 56.00 118 VAL A C 1
ATOM 838 O O . VAL A 1 118 ? 8.347 -21.134 -19.044 1.00 56.00 118 VAL A O 1
ATOM 841 N N . GLY A 1 119 ? 9.610 -21.319 -17.190 1.00 62.00 119 GLY A N 1
ATOM 842 C CA . GLY A 1 119 ? 9.562 -22.776 -17.145 1.00 62.00 119 GLY A CA 1
ATOM 843 C C . GLY A 1 119 ? 8.103 -23.234 -17.040 1.00 62.00 119 GLY A C 1
ATOM 844 O O . GLY A 1 119 ? 7.265 -22.467 -16.568 1.00 62.00 119 GLY A O 1
ATOM 845 N N . PRO A 1 120 ? 7.764 -24.450 -17.501 1.00 63.00 120 PRO A N 1
ATOM 846 C CA . PRO A 1 120 ? 6.379 -24.906 -17.557 1.00 63.00 120 PRO A CA 1
ATOM 847 C C . PRO A 1 120 ? 5.677 -24.637 -16.225 1.00 63.00 120 PRO A C 1
ATOM 849 O O . PRO A 1 120 ? 6.163 -25.071 -15.177 1.00 63.00 120 PRO A O 1
ATOM 852 N N . ALA A 1 121 ? 4.569 -23.891 -16.296 1.00 62.47 121 ALA A N 1
ATOM 853 C CA . ALA A 1 121 ? 3.769 -23.519 -15.140 1.00 62.47 121 ALA A CA 1
ATOM 854 C C . ALA A 1 121 ? 3.524 -24.763 -14.268 1.00 62.47 121 ALA A C 1
ATOM 856 O O . ALA A 1 121 ? 3.218 -25.833 -14.816 1.00 62.47 121 ALA A O 1
ATOM 857 N N . PRO A 1 122 ? 3.696 -24.672 -12.936 1.00 63.19 122 PRO A N 1
ATOM 858 C CA . PRO A 1 122 ? 3.468 -25.807 -12.058 1.00 63.19 122 PRO A CA 1
ATOM 859 C C . PRO A 1 122 ? 2.058 -26.344 -12.308 1.00 63.19 122 PRO A C 1
ATOM 861 O O . PRO A 1 122 ? 1.088 -25.586 -12.337 1.00 63.19 122 PRO A O 1
ATOM 864 N N . ALA A 1 123 ? 1.960 -27.654 -12.552 1.00 68.75 123 ALA A N 1
ATOM 865 C CA . ALA A 1 123 ? 0.677 -28.304 -12.778 1.00 68.75 123 ALA A CA 1
ATOM 866 C C . ALA A 1 123 ? -0.267 -27.967 -11.611 1.00 68.75 123 ALA A C 1
ATOM 868 O O . ALA A 1 123 ? 0.195 -27.984 -10.464 1.00 68.75 123 ALA A O 1
ATOM 869 N N . PRO A 1 124 ? -1.554 -27.672 -11.879 1.00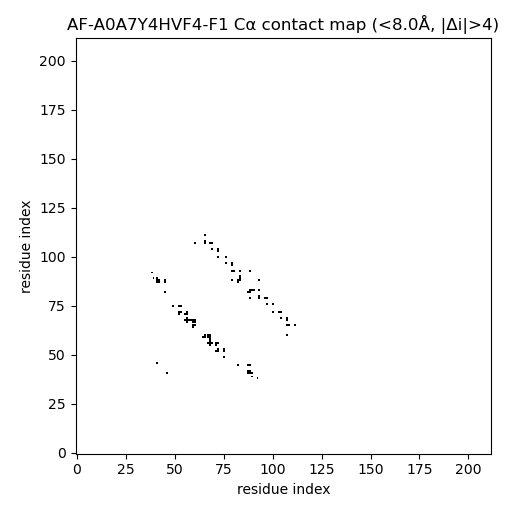 62.44 124 PRO A N 1
ATOM 870 C CA . PRO A 1 124 ? -2.504 -27.318 -10.837 1.00 62.44 124 PRO A CA 1
ATOM 871 C C . PRO A 1 124 ? -2.471 -28.402 -9.765 1.00 62.44 124 PRO A C 1
ATOM 873 O O . PRO A 1 124 ? -2.778 -29.569 -10.029 1.00 62.44 124 PRO A O 1
ATOM 876 N N . THR A 1 125 ? -2.053 -28.030 -8.557 1.00 59.91 125 THR A N 1
ATOM 877 C CA . THR A 1 125 ? -2.171 -28.904 -7.397 1.00 59.91 125 THR A CA 1
ATOM 878 C C . THR A 1 125 ? -3.650 -29.189 -7.230 1.00 59.91 125 THR A C 1
ATOM 880 O O . THR A 1 125 ? -4.439 -28.292 -6.942 1.00 59.91 125 THR A O 1
ATOM 883 N N . THR A 1 126 ? -4.035 -30.434 -7.499 1.00 60.72 126 THR A N 1
ATOM 884 C CA . THR A 1 126 ? -5.385 -30.927 -7.259 1.00 60.72 126 THR A CA 1
ATOM 885 C C . THR A 1 126 ? -5.698 -30.651 -5.797 1.00 60.72 126 THR A C 1
ATOM 887 O O . THR A 1 126 ? -5.062 -31.226 -4.916 1.00 60.72 126 THR A O 1
ATOM 890 N N . ASN A 1 127 ? -6.613 -29.713 -5.551 1.00 53.44 127 ASN A N 1
ATOM 891 C CA . ASN A 1 127 ? -7.093 -29.416 -4.214 1.00 53.44 127 ASN A CA 1
ATOM 892 C C . ASN A 1 127 ? -7.660 -30.713 -3.641 1.00 53.44 127 ASN A C 1
ATOM 894 O O . ASN A 1 127 ? -8.695 -31.201 -4.096 1.00 53.44 127 ASN A O 1
ATOM 898 N N . THR A 1 128 ? -6.949 -31.302 -2.680 1.00 67.44 128 THR A N 1
ATOM 899 C CA . THR A 1 128 ? -7.506 -32.360 -1.846 1.00 67.44 128 THR A CA 1
ATOM 900 C C . THR A 1 128 ? -8.787 -31.795 -1.234 1.00 67.44 128 THR A C 1
ATOM 902 O O . THR A 1 128 ? -8.731 -30.696 -0.674 1.00 67.44 128 THR A O 1
ATOM 905 N N . PRO A 1 129 ? -9.937 -32.473 -1.376 1.00 64.94 129 PRO A N 1
ATOM 906 C CA . PRO A 1 129 ? -11.193 -31.978 -0.839 1.00 64.94 129 PRO A CA 1
ATOM 907 C C . PRO A 1 129 ? -11.020 -31.681 0.648 1.00 64.94 129 PRO A C 1
ATOM 909 O O . PRO A 1 129 ? -10.591 -32.540 1.421 1.00 64.94 129 PRO A O 1
ATOM 912 N N . VAL A 1 130 ? -11.315 -30.436 1.020 1.00 74.31 130 VAL A N 1
ATOM 913 C CA . VAL A 1 130 ? -11.386 -30.015 2.416 1.00 74.31 130 VAL A CA 1
ATOM 914 C C . VAL A 1 130 ? -12.439 -30.905 3.090 1.00 74.31 130 VAL A C 1
ATOM 916 O O . VAL A 1 130 ? -13.532 -31.057 2.533 1.00 74.31 130 VAL A O 1
ATOM 919 N N . PRO A 1 131 ? -12.123 -31.558 4.224 1.00 73.00 131 PRO A N 1
ATOM 920 C CA . PRO A 1 131 ? -13.097 -32.372 4.937 1.00 73.00 131 PRO A CA 1
ATOM 921 C C . PRO A 1 131 ? -14.328 -31.525 5.294 1.00 73.00 131 PRO A C 1
ATOM 923 O O . PRO A 1 131 ? -14.196 -30.317 5.508 1.00 73.00 131 PRO A O 1
ATOM 926 N N . PRO A 1 132 ? -15.528 -32.130 5.342 1.00 78.81 132 PRO A N 1
ATOM 927 C CA . PRO A 1 132 ? -16.743 -31.405 5.683 1.00 78.81 132 PRO A CA 1
ATOM 928 C C . PRO A 1 132 ? -16.576 -30.703 7.040 1.00 78.81 132 PRO A C 1
ATOM 930 O O . PRO A 1 132 ? -15.920 -31.260 7.927 1.00 78.81 132 PRO A O 1
ATOM 933 N N . PRO A 1 133 ? -17.153 -29.501 7.213 1.00 67.56 133 PRO A N 1
ATOM 934 C CA . PRO A 1 133 ? -17.076 -28.783 8.475 1.00 67.56 133 PRO A CA 1
ATOM 935 C C . PRO A 1 133 ? -17.631 -29.674 9.588 1.00 67.56 133 PRO A C 1
ATOM 937 O O . PRO A 1 133 ? -18.780 -30.111 9.537 1.00 67.56 133 PRO A O 1
ATOM 940 N N . THR A 1 134 ? -16.806 -29.968 10.590 1.00 73.00 134 THR A N 1
ATOM 941 C CA . THR A 1 134 ? -17.274 -30.582 11.830 1.00 73.00 134 THR A CA 1
ATOM 942 C C . THR A 1 134 ? -18.192 -29.588 12.523 1.00 73.00 134 THR A C 1
ATOM 944 O O . THR A 1 134 ? -17.744 -28.514 12.923 1.00 73.00 134 THR A O 1
ATOM 947 N N . THR A 1 135 ? -19.474 -29.937 12.630 1.00 74.81 135 THR A N 1
ATOM 948 C CA . THR A 1 135 ? -20.470 -29.196 13.405 1.00 74.81 135 THR A CA 1
ATOM 949 C C . THR A 1 135 ? -19.912 -28.933 14.807 1.00 74.81 135 THR A C 1
ATOM 951 O O . THR A 1 135 ? -19.527 -29.895 15.480 1.00 74.81 135 THR A O 1
ATOM 954 N N . PRO A 1 136 ? -19.814 -27.668 15.249 1.00 68.38 136 PRO A N 1
ATOM 955 C CA . PRO A 1 136 ? -19.402 -27.354 16.609 1.00 68.38 136 PRO A CA 1
ATOM 956 C C . PRO A 1 136 ? -20.337 -28.051 17.599 1.00 68.38 136 PRO A C 1
ATOM 958 O O . PRO A 1 136 ? -21.557 -27.983 17.451 1.00 68.38 136 PRO A O 1
ATOM 961 N N . ALA A 1 137 ? -19.765 -28.743 18.584 1.00 71.12 137 ALA A N 1
ATOM 962 C CA . ALA A 1 137 ? -20.528 -29.256 19.712 1.00 71.12 137 ALA A CA 1
ATOM 963 C C . ALA A 1 137 ? -21.215 -28.079 20.416 1.00 71.12 137 ALA A C 1
ATOM 965 O O . ALA A 1 137 ? -20.577 -27.053 20.657 1.00 71.12 137 ALA A O 1
ATOM 966 N N . GLU A 1 138 ? -22.507 -28.223 20.708 1.00 65.69 138 GLU A N 1
ATOM 967 C CA . GLU A 1 138 ? -23.297 -27.194 21.376 1.00 65.69 138 GLU A CA 1
ATOM 968 C C . GLU A 1 138 ? -22.637 -26.801 22.703 1.00 65.69 138 GLU A C 1
ATOM 970 O O . GLU A 1 138 ? -22.463 -27.622 23.607 1.00 65.69 138 GLU A O 1
ATOM 975 N N . THR A 1 139 ? -22.235 -25.535 22.806 1.00 65.94 139 THR A N 1
ATOM 976 C CA . THR A 1 139 ? -21.763 -24.949 24.058 1.00 65.94 139 THR A CA 1
ATOM 977 C C . THR A 1 139 ? -22.932 -24.943 25.049 1.00 65.94 139 THR A C 1
ATOM 979 O O . THR A 1 139 ? -23.991 -24.406 24.713 1.00 65.94 139 THR A O 1
ATOM 982 N N . PRO A 1 140 ? -22.781 -25.511 26.260 1.00 70.50 140 PRO A N 1
ATOM 983 C CA . PRO A 1 140 ? -23.847 -25.516 27.251 1.00 70.50 140 PRO A CA 1
ATOM 984 C C . PRO A 1 140 ? -24.242 -24.082 27.613 1.00 70.50 140 PRO A C 1
ATOM 986 O O . PRO A 1 140 ? -23.398 -23.253 27.958 1.00 70.50 140 PRO A O 1
ATOM 989 N N . THR A 1 141 ? -25.540 -23.802 27.520 1.00 72.69 141 THR A N 1
ATOM 990 C CA . THR A 1 141 ? -26.155 -22.531 27.899 1.00 72.69 141 THR A CA 1
ATOM 991 C C . THR A 1 141 ? -25.862 -22.236 29.376 1.00 72.69 141 THR A C 1
ATOM 993 O O . THR A 1 141 ? -26.203 -23.061 30.230 1.00 72.69 141 THR A O 1
ATOM 996 N N . PRO A 1 142 ? -25.231 -21.098 29.721 1.00 71.56 142 PRO A N 1
ATOM 997 C CA . PRO A 1 142 ? -25.077 -20.703 31.113 1.00 71.56 142 PRO A CA 1
ATOM 998 C C . PRO A 1 142 ? -26.452 -20.389 31.737 1.00 71.56 142 PRO A C 1
ATOM 1000 O O . PRO A 1 142 ? -27.342 -19.889 31.045 1.00 71.56 142 PRO A O 1
ATOM 1003 N N . PRO A 1 143 ? -26.654 -20.691 33.033 1.00 69.75 143 PRO A N 1
ATOM 1004 C CA . PRO A 1 143 ? -27.909 -20.421 33.726 1.00 69.75 143 PRO A CA 1
ATOM 1005 C C . PRO A 1 143 ? -28.203 -18.916 33.783 1.00 69.75 143 PRO A C 1
ATOM 1007 O O . PRO A 1 143 ? -27.314 -18.109 34.052 1.00 69.75 143 PRO A O 1
ATOM 1010 N N . ALA A 1 144 ? -29.466 -18.559 33.540 1.00 65.38 144 ALA A N 1
ATOM 1011 C CA . ALA A 1 144 ? -29.975 -17.195 33.608 1.00 65.38 144 ALA A CA 1
ATOM 1012 C C . ALA A 1 144 ? -29.756 -16.594 35.008 1.00 65.38 144 ALA A C 1
ATOM 1014 O O . ALA A 1 144 ? -30.268 -17.110 36.003 1.00 65.38 144 ALA A O 1
ATOM 1015 N N . GLY A 1 145 ? -28.981 -15.510 35.069 1.00 64.19 145 GLY A N 1
ATOM 1016 C CA . GLY A 1 145 ? -28.877 -14.658 36.250 1.00 64.19 145 GLY A CA 1
ATOM 1017 C C . GLY A 1 145 ? -30.118 -13.764 36.403 1.00 64.19 145 GLY A C 1
ATOM 1018 O O . GLY A 1 145 ? -30.789 -13.489 35.407 1.00 64.19 145 GLY A O 1
ATOM 1019 N N . PRO A 1 146 ? -30.450 -13.339 37.634 1.00 62.22 146 PRO A N 1
ATOM 1020 C CA . PRO A 1 146 ? -31.658 -12.574 37.925 1.00 62.22 146 PRO A CA 1
ATOM 1021 C C . PRO A 1 146 ? -31.612 -11.162 37.328 1.00 62.22 146 PRO A C 1
ATOM 1023 O O . PRO A 1 146 ? -30.604 -10.465 37.437 1.00 62.22 146 PRO A O 1
ATOM 1026 N N . SER A 1 147 ? -32.737 -10.756 36.736 1.00 53.56 147 SER A N 1
ATOM 1027 C CA . SER A 1 147 ? -33.043 -9.387 36.326 1.00 53.56 147 SER A CA 1
ATOM 1028 C C . SER A 1 147 ? -32.970 -8.433 37.519 1.00 53.56 147 SER A C 1
ATOM 1030 O O . SER A 1 147 ? -33.597 -8.686 38.548 1.00 53.56 147 SER A O 1
ATOM 1032 N N . GLN A 1 148 ? -32.224 -7.341 37.366 1.00 52.47 148 GLN A N 1
ATOM 1033 C CA . GLN A 1 148 ? -32.354 -6.153 38.202 1.00 52.47 148 GLN A CA 1
ATOM 1034 C C . GLN A 1 148 ? -33.104 -5.095 37.393 1.00 52.47 148 GLN A C 1
ATOM 1036 O O . GLN A 1 148 ? -32.549 -4.487 36.481 1.00 52.47 148 GLN A O 1
ATOM 1041 N N . ASP A 1 149 ? -34.388 -4.960 37.716 1.00 56.84 149 ASP A N 1
ATOM 1042 C CA . ASP A 1 149 ? -35.149 -3.725 37.578 1.00 56.84 149 ASP A CA 1
ATOM 1043 C C . ASP A 1 149 ? -34.572 -2.710 38.569 1.00 56.84 149 ASP A C 1
ATOM 1045 O O . ASP A 1 149 ? -34.651 -2.945 39.775 1.00 56.84 149 ASP A O 1
ATOM 1049 N N . GLU A 1 150 ? -34.018 -1.602 38.080 1.00 50.88 150 GLU A N 1
ATOM 1050 C CA . GLU A 1 150 ? -33.958 -0.353 38.840 1.00 50.88 150 GLU A CA 1
ATOM 1051 C C . GLU A 1 150 ? -34.281 0.812 37.901 1.00 50.88 150 GLU A C 1
ATOM 1053 O O . GLU A 1 150 ? -33.471 1.243 37.079 1.00 50.88 150 GLU A O 1
ATOM 1058 N N . ASP A 1 151 ? -35.520 1.277 38.045 1.00 56.19 151 ASP A N 1
ATOM 1059 C CA . ASP A 1 151 ? -35.945 2.646 37.802 1.00 56.19 151 ASP A CA 1
ATOM 1060 C C . ASP A 1 151 ? -34.988 3.631 38.495 1.00 56.19 151 ASP A C 1
ATOM 1062 O O . ASP A 1 151 ? -34.670 3.475 39.680 1.00 56.19 151 ASP A O 1
ATOM 1066 N N . GLN A 1 152 ? -34.591 4.695 37.794 1.00 51.66 152 GLN A N 1
ATOM 1067 C CA . GLN A 1 152 ? -34.412 5.980 38.462 1.00 51.66 152 GLN A CA 1
ATOM 1068 C C . GLN A 1 152 ? -34.577 7.157 37.503 1.00 51.66 152 GLN A C 1
ATOM 1070 O O . GLN A 1 152 ? -33.889 7.284 36.489 1.00 51.66 152 GLN A O 1
ATOM 1075 N N . ASP A 1 153 ? -35.560 7.960 37.889 1.00 46.72 153 ASP A N 1
ATOM 1076 C CA . ASP A 1 153 ? -36.034 9.216 37.343 1.00 46.72 153 ASP A CA 1
ATOM 1077 C C . ASP A 1 153 ? -34.981 10.337 37.302 1.00 46.72 153 ASP A C 1
ATOM 1079 O O . ASP A 1 153 ? -34.041 10.370 38.093 1.00 46.72 153 ASP A O 1
ATOM 1083 N N . GLU A 1 154 ? -35.235 11.246 36.355 1.00 56.00 154 GLU A N 1
ATOM 1084 C CA . GLU A 1 154 ? -35.138 12.713 36.420 1.00 56.00 154 GLU A CA 1
ATOM 1085 C C . GLU A 1 154 ? -33.945 13.354 37.155 1.00 56.00 154 GLU A C 1
ATOM 1087 O O . GLU A 1 154 ? -33.852 13.313 38.374 1.00 56.00 154 GLU A O 1
ATOM 1092 N N . ASP A 1 155 ? -33.136 14.130 36.422 1.00 43.94 155 ASP A N 1
ATOM 1093 C CA . ASP A 1 155 ? -33.041 15.555 36.749 1.00 43.94 155 ASP A CA 1
ATOM 1094 C C . ASP A 1 155 ? -32.471 16.401 35.604 1.00 43.94 155 ASP A C 1
ATOM 1096 O O . ASP A 1 155 ? -31.703 15.970 34.742 1.00 43.94 155 ASP A O 1
ATOM 1100 N N . GLN A 1 156 ? -32.960 17.627 35.622 1.00 54.56 156 GLN A N 1
ATOM 1101 C CA . GLN A 1 156 ? -32.931 18.684 34.635 1.00 54.56 156 GLN A CA 1
ATOM 1102 C C . GLN A 1 156 ? -31.716 19.589 34.883 1.00 54.56 156 GLN A C 1
ATOM 1104 O O . GLN A 1 156 ? -31.537 20.057 36.003 1.00 54.56 156 GLN A O 1
ATOM 1109 N N . ASP A 1 157 ? -30.903 19.878 33.861 1.00 46.84 157 ASP A N 1
ATOM 1110 C CA . ASP A 1 157 ? -29.956 21.003 33.913 1.00 46.84 157 ASP A CA 1
ATOM 1111 C C . ASP A 1 157 ? -29.824 21.668 32.534 1.00 46.84 157 ASP A C 1
ATOM 1113 O O . ASP A 1 157 ? -29.158 21.181 31.617 1.00 46.84 157 ASP A O 1
ATOM 1117 N N . ASP A 1 158 ? -30.533 22.788 32.398 1.00 53.31 158 ASP A N 1
ATOM 1118 C CA . ASP A 1 158 ? -30.425 23.756 31.312 1.00 53.31 158 ASP A CA 1
ATOM 1119 C C . ASP A 1 158 ? -29.104 24.536 31.448 1.00 53.31 158 ASP A C 1
ATOM 1121 O O . ASP A 1 158 ? -29.038 25.619 32.032 1.00 53.31 158 ASP A O 1
ATOM 1125 N N . GLY A 1 159 ? -28.030 23.975 30.893 1.00 44.91 159 GLY A N 1
ATOM 1126 C CA . GLY A 1 159 ? -26.730 24.626 30.750 1.00 44.91 159 GLY A CA 1
ATOM 1127 C C . GLY A 1 159 ? -26.566 25.291 29.383 1.00 44.91 159 GLY A C 1
ATOM 1128 O O . GLY A 1 159 ? -25.886 24.764 28.503 1.00 44.91 159 GLY A O 1
ATOM 1129 N N . GLU A 1 160 ? -27.180 26.459 29.197 1.00 52.28 160 GLU A N 1
ATOM 1130 C CA . GLU A 1 160 ? -27.017 27.321 28.021 1.00 52.28 160 GLU A CA 1
ATOM 1131 C C . GLU A 1 160 ? -25.601 27.941 28.004 1.00 52.28 160 GLU A C 1
ATOM 1133 O O . GLU A 1 160 ? -25.356 29.039 28.500 1.00 52.28 160 GLU A O 1
ATOM 1138 N N . GLY A 1 161 ? -24.637 27.197 27.456 1.00 46.94 161 GLY A N 1
ATOM 1139 C CA . GLY A 1 161 ? -23.259 27.626 27.220 1.00 46.94 161 GLY A CA 1
ATOM 1140 C C . GLY A 1 161 ? -22.888 27.438 25.754 1.00 46.94 161 GLY A C 1
ATOM 1141 O O . GLY A 1 161 ? -22.355 26.404 25.365 1.00 46.94 161 GLY A O 1
ATOM 1142 N N . SER A 1 162 ? -23.189 28.436 24.924 1.00 47.38 162 SER A N 1
ATOM 1143 C CA . SER A 1 162 ? -22.807 28.467 23.509 1.00 47.38 162 SER A CA 1
ATOM 1144 C C . SER A 1 162 ? -21.302 28.730 23.372 1.00 47.38 162 SER A C 1
ATOM 1146 O O . SER A 1 162 ? -20.882 29.840 23.046 1.00 47.38 162 SER A O 1
ATOM 1148 N N . GLU A 1 163 ? -20.475 27.720 23.637 1.00 48.81 163 GLU A N 1
ATOM 1149 C CA . GLU A 1 163 ? -19.065 27.735 23.261 1.00 48.81 163 GLU A CA 1
ATOM 1150 C C . GLU A 1 163 ? -18.937 27.310 21.796 1.00 48.81 163 GLU A C 1
ATOM 1152 O O . GLU A 1 163 ? -19.202 26.165 21.425 1.00 48.81 163 GLU A O 1
ATOM 1157 N N . ASP A 1 164 ? -18.536 28.285 20.978 1.00 50.62 164 ASP A N 1
ATOM 1158 C CA . ASP A 1 164 ? -18.041 28.184 19.605 1.00 50.62 164 ASP A CA 1
ATOM 1159 C C . ASP A 1 164 ? -16.902 27.150 19.515 1.00 50.62 164 ASP A C 1
ATOM 1161 O O . ASP A 1 164 ? -15.712 27.451 19.446 1.00 50.62 164 ASP A O 1
ATOM 1165 N N . THR A 1 165 ? -17.277 25.879 19.565 1.00 50.44 165 THR A N 1
ATOM 1166 C CA . THR A 1 165 ? -16.423 24.730 19.302 1.00 50.44 165 THR A CA 1
ATOM 1167 C C . THR A 1 165 ? -16.409 24.524 17.798 1.00 50.44 165 THR A C 1
ATOM 1169 O O . THR A 1 165 ? -16.991 23.592 17.247 1.00 50.44 165 THR A O 1
ATOM 1172 N N . GLY A 1 166 ? -15.731 25.444 17.106 1.00 59.06 166 GLY A N 1
ATOM 1173 C CA . GLY A 1 166 ? -15.348 25.228 15.718 1.00 59.06 166 GLY A CA 1
ATOM 1174 C C . GLY A 1 166 ? -14.682 23.849 15.570 1.00 59.06 166 GLY A C 1
ATOM 1175 O O . GLY A 1 166 ? -13.962 23.422 16.482 1.00 59.06 166 GLY A O 1
ATOM 1176 N N . PRO A 1 167 ? -14.926 23.129 14.460 1.00 54.22 167 PRO A N 1
ATOM 1177 C CA . PRO A 1 167 ? -14.554 21.726 14.305 1.00 54.22 167 PRO A CA 1
ATOM 1178 C C . PRO A 1 167 ? -13.065 21.531 14.599 1.00 54.22 167 PRO A C 1
ATOM 1180 O O . PRO A 1 167 ? -12.197 22.006 13.868 1.00 54.22 167 PRO A O 1
ATOM 1183 N N . ALA A 1 168 ? -12.749 20.816 15.681 1.00 59.09 168 ALA A N 1
ATOM 1184 C CA . ALA A 1 168 ? -11.373 20.568 16.116 1.00 59.09 168 ALA A CA 1
ATOM 1185 C C . ALA A 1 168 ? -10.515 19.857 15.043 1.00 59.09 168 ALA A C 1
ATOM 1187 O O . ALA A 1 168 ? -9.286 19.921 15.094 1.00 59.09 168 ALA A O 1
ATOM 1188 N N . GLY A 1 169 ? -11.147 19.240 14.037 1.00 56.62 169 GLY A N 1
ATOM 1189 C CA . GLY A 1 169 ? -10.471 18.658 12.875 1.00 56.62 169 GLY A CA 1
ATOM 1190 C C . GLY A 1 169 ? -9.767 19.683 11.974 1.00 56.62 169 GLY A C 1
ATOM 1191 O O . GLY A 1 169 ? -8.699 19.389 11.439 1.00 56.62 169 GLY A O 1
ATOM 1192 N N . ASP A 1 170 ? -10.284 20.911 11.869 1.00 65.38 170 ASP A N 1
ATOM 1193 C CA . ASP A 1 170 ? -9.779 21.915 10.921 1.00 65.38 170 ASP A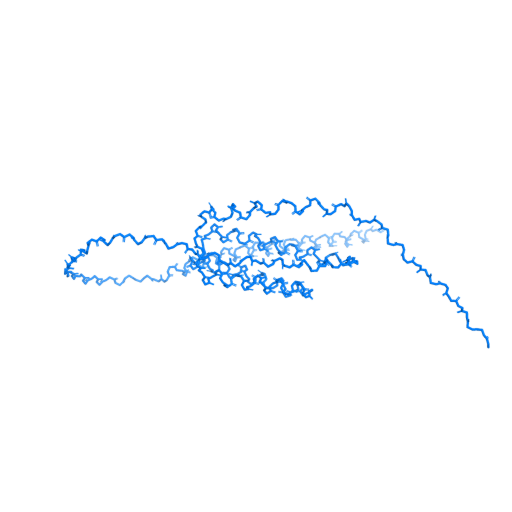 CA 1
ATOM 1194 C C . ASP A 1 170 ? -8.429 22.528 11.317 1.00 65.38 170 ASP A C 1
ATOM 1196 O O . ASP A 1 170 ? -7.711 23.046 10.460 1.00 65.38 170 ASP A O 1
ATOM 1200 N N . ARG A 1 171 ? -8.056 22.505 12.604 1.00 77.19 171 ARG A N 1
ATOM 1201 C CA . ARG A 1 171 ? -6.753 23.032 13.055 1.00 77.19 171 ARG A CA 1
ATOM 1202 C C . ARG A 1 171 ? -5.618 22.062 12.756 1.00 77.19 171 ARG A C 1
ATOM 1204 O O . ARG A 1 171 ? -4.633 22.465 12.146 1.00 77.19 171 ARG A O 1
ATOM 1211 N N . ALA A 1 172 ? -5.796 20.785 13.097 1.00 78.25 172 ALA A N 1
ATOM 1212 C CA . ALA A 1 172 ? -4.795 19.753 12.831 1.00 78.25 172 ALA A CA 1
ATOM 1213 C C . ALA A 1 172 ? -4.497 19.625 11.327 1.00 78.25 172 ALA A C 1
ATOM 1215 O O . ALA A 1 172 ? -3.343 19.472 10.928 1.00 78.25 172 ALA A O 1
ATOM 1216 N N . GLN A 1 173 ? -5.525 19.755 10.485 1.00 83.88 173 GLN A N 1
ATOM 1217 C CA . GLN A 1 173 ? -5.361 19.718 9.034 1.00 83.88 173 GLN A CA 1
ATOM 1218 C C . GLN A 1 173 ? -4.580 20.931 8.501 1.00 83.88 173 GLN A C 1
ATOM 1220 O O . GLN A 1 173 ? -3.705 20.768 7.651 1.00 83.88 173 GLN A O 1
ATOM 1225 N N . ARG A 1 174 ? -4.826 22.131 9.042 1.00 85.88 174 ARG A N 1
ATOM 1226 C CA . ARG A 1 174 ? -4.128 23.368 8.648 1.00 85.88 174 ARG A CA 1
ATOM 1227 C C . ARG A 1 174 ? -2.657 23.377 9.056 1.00 85.88 174 ARG A C 1
ATOM 1229 O O . ARG A 1 174 ? -1.821 23.895 8.319 1.00 85.88 174 ARG A O 1
ATOM 1236 N N . ASP A 1 175 ? -2.340 22.806 10.214 1.00 87.75 175 ASP A N 1
ATOM 1237 C CA . ASP A 1 175 ? -0.958 22.694 10.685 1.00 87.75 175 ASP A CA 1
ATOM 1238 C C . ASP A 1 175 ? -0.175 21.672 9.850 1.00 87.75 175 ASP A C 1
ATOM 1240 O O . ASP A 1 175 ? 0.936 21.965 9.404 1.00 87.75 175 ASP A O 1
ATOM 1244 N N . ALA A 1 176 ? -0.792 20.530 9.525 1.00 88.62 176 ALA A N 1
ATOM 1245 C CA . ALA A 1 176 ? -0.208 19.549 8.613 1.00 88.62 176 ALA A CA 1
ATOM 1246 C C . ALA A 1 176 ? 0.016 20.120 7.197 1.00 88.62 176 ALA A C 1
ATOM 1248 O O . ALA A 1 176 ? 1.019 19.809 6.553 1.00 88.62 176 ALA A O 1
ATOM 1249 N N . GLU A 1 177 ? -0.886 20.975 6.704 1.00 94.38 177 GLU A N 1
ATOM 1250 C CA . GLU A 1 177 ? -0.733 21.656 5.413 1.00 94.38 177 GLU A CA 1
ATOM 1251 C C . GLU A 1 177 ? 0.420 22.670 5.427 1.00 94.38 177 GLU A C 1
ATOM 1253 O O . GLU A 1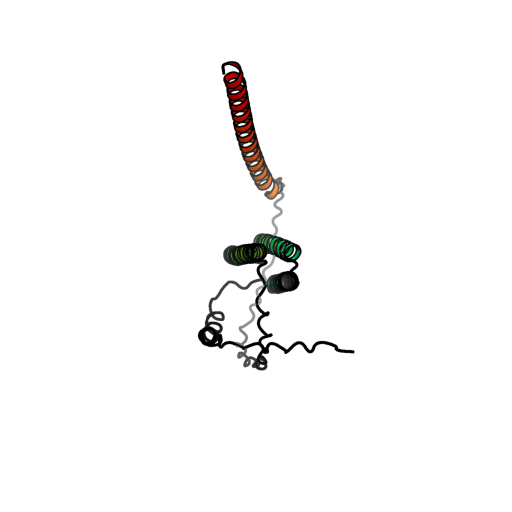 177 ? 1.258 22.652 4.523 1.00 94.38 177 GLU A O 1
ATOM 1258 N N . ARG A 1 178 ? 0.542 23.488 6.483 1.00 96.31 178 ARG A N 1
ATOM 1259 C CA . ARG A 1 178 ? 1.673 24.424 6.643 1.00 96.31 178 ARG A CA 1
ATOM 1260 C C . ARG A 1 178 ? 3.019 23.712 6.692 1.00 96.31 178 ARG A C 1
ATOM 1262 O O . ARG A 1 178 ? 4.003 24.221 6.156 1.00 96.31 178 ARG A O 1
ATOM 1269 N N . GLU A 1 179 ? 3.083 22.551 7.336 1.00 95.81 179 GLU A N 1
ATOM 1270 C CA . GLU A 1 179 ? 4.317 21.770 7.412 1.00 95.81 179 GLU A CA 1
ATOM 1271 C C . GLU A 1 179 ? 4.709 21.192 6.046 1.00 95.81 179 GLU A C 1
ATOM 1273 O O . GLU A 1 179 ? 5.878 21.264 5.658 1.00 95.81 179 GLU A O 1
ATOM 1278 N N . ARG A 1 180 ? 3.731 20.718 5.263 1.00 95.06 180 ARG A N 1
ATOM 1279 C CA . ARG A 1 180 ? 3.954 20.285 3.874 1.00 95.06 180 ARG A CA 1
ATOM 1280 C C . ARG A 1 180 ? 4.405 21.432 2.975 1.00 95.06 180 ARG A C 1
ATOM 1282 O O . ARG A 1 180 ? 5.361 21.256 2.225 1.00 95.06 180 ARG A O 1
ATOM 1289 N N . GLU A 1 181 ? 3.780 22.605 3.077 1.00 96.06 181 GLU A N 1
ATOM 1290 C CA . GLU A 1 181 ? 4.185 23.785 2.302 1.00 96.06 181 GLU A CA 1
ATOM 1291 C C . GLU A 1 181 ? 5.630 24.193 2.628 1.00 96.06 181 GLU A C 1
ATOM 1293 O O . GLU A 1 181 ? 6.419 24.506 1.734 1.00 96.06 181 GLU A O 1
ATOM 1298 N N . LYS A 1 182 ? 6.017 24.138 3.908 1.00 97.31 182 LYS A N 1
ATOM 1299 C CA . LYS A 1 182 ? 7.386 24.441 4.334 1.00 97.31 182 LYS A CA 1
ATOM 1300 C C . LYS A 1 182 ? 8.400 23.454 3.747 1.00 97.31 182 LYS A C 1
ATOM 1302 O O . LYS A 1 182 ? 9.416 23.895 3.213 1.00 97.31 182 LYS A O 1
ATOM 1307 N N . GLN A 1 183 ? 8.109 22.152 3.795 1.00 95.56 183 GLN A N 1
ATOM 1308 C CA . GLN A 1 183 ? 8.967 21.124 3.191 1.00 95.56 183 GLN A CA 1
ATOM 1309 C C . GLN A 1 183 ? 9.072 21.286 1.669 1.00 95.56 183 GLN A C 1
ATOM 1311 O O . GLN A 1 183 ? 10.153 21.122 1.107 1.00 95.56 183 GLN A O 1
ATOM 1316 N N . GLN A 1 184 ? 7.977 21.656 0.999 1.00 96.94 184 GLN A N 1
ATOM 1317 C CA . GLN A 1 184 ? 7.972 21.890 -0.444 1.00 96.94 184 GLN A CA 1
ATOM 1318 C C . GLN A 1 184 ? 8.851 23.087 -0.828 1.00 96.94 184 GLN A C 1
ATOM 1320 O O . GLN A 1 184 ? 9.657 22.976 -1.749 1.00 96.94 184 GLN A O 1
ATOM 1325 N N . ARG A 1 185 ? 8.774 24.199 -0.084 1.00 97.44 185 ARG A N 1
ATOM 1326 C CA . ARG A 1 185 ? 9.647 25.366 -0.303 1.00 97.44 185 ARG A CA 1
ATOM 1327 C C . ARG A 1 185 ? 11.121 25.056 -0.048 1.00 97.44 185 ARG A C 1
ATOM 1329 O O . ARG A 1 185 ? 11.979 25.600 -0.736 1.00 97.44 185 ARG A O 1
ATOM 1336 N N . GLU A 1 186 ? 11.435 24.212 0.935 1.00 96.88 186 GLU A N 1
ATOM 1337 C CA . GLU A 1 186 ? 12.814 23.758 1.164 1.00 96.88 186 GLU A CA 1
ATOM 1338 C C . GLU A 1 186 ? 13.324 22.878 0.018 1.00 96.88 186 GLU A C 1
ATOM 1340 O O . GLU A 1 186 ? 14.448 23.084 -0.434 1.00 96.88 186 GLU A O 1
ATOM 1345 N N . GLN A 1 187 ? 12.503 21.960 -0.505 1.00 95.81 187 GLN A N 1
ATOM 1346 C CA . GLN A 1 187 ? 12.867 21.163 -1.683 1.00 95.81 187 GLN A CA 1
ATOM 1347 C C . GLN A 1 187 ? 13.073 22.035 -2.926 1.00 95.81 187 GLN A C 1
ATOM 1349 O O . GLN A 1 187 ? 14.103 21.909 -3.582 1.00 95.81 187 GLN A O 1
ATOM 1354 N N . GLU A 1 188 ? 12.157 22.965 -3.206 1.00 97.56 188 GLU A N 1
ATOM 1355 C CA . GLU A 1 188 ? 12.284 23.901 -4.330 1.00 97.56 188 GLU A CA 1
ATOM 1356 C C . GLU A 1 188 ? 13.545 24.767 -4.197 1.00 97.56 188 GLU A C 1
ATOM 1358 O O . GLU A 1 188 ? 14.257 25.008 -5.172 1.00 97.56 188 GLU A O 1
ATOM 1363 N N . LYS A 1 189 ? 13.872 25.203 -2.974 1.00 98.19 189 LYS A N 1
ATOM 1364 C CA . LYS A 1 189 ? 15.100 25.954 -2.709 1.00 98.19 189 LYS A CA 1
ATOM 1365 C C . LYS A 1 189 ? 16.349 25.120 -3.012 1.00 98.19 189 LYS A C 1
ATOM 1367 O O . LYS A 1 189 ? 17.253 25.630 -3.668 1.00 98.19 189 LYS A O 1
ATOM 1372 N N . LEU A 1 190 ? 16.392 23.864 -2.568 1.00 97.81 190 LEU A N 1
ATOM 1373 C CA . LEU A 1 190 ? 17.514 22.958 -2.837 1.00 97.81 190 LEU A CA 1
ATOM 1374 C C . LEU A 1 190 ? 17.652 22.641 -4.330 1.00 97.81 190 LEU A C 1
ATOM 1376 O O . LEU A 1 190 ? 18.767 22.589 -4.843 1.00 97.81 190 LEU A O 1
ATOM 1380 N N . GLU A 1 191 ? 16.539 22.452 -5.039 1.00 97.56 191 GLU A N 1
ATOM 1381 C CA . GLU A 1 191 ? 16.541 22.232 -6.488 1.00 97.56 191 GLU A CA 1
ATOM 1382 C C . GLU A 1 191 ? 17.051 23.469 -7.236 1.00 97.56 191 GLU A C 1
ATOM 1384 O O . GLU A 1 191 ? 17.881 23.360 -8.139 1.00 97.56 191 GLU A O 1
ATOM 1389 N N . LYS A 1 192 ? 16.626 24.666 -6.818 1.00 98.31 192 LYS A N 1
ATOM 1390 C CA . LYS A 1 192 ? 17.111 25.925 -7.385 1.00 98.31 192 LYS A CA 1
ATOM 1391 C C . LYS A 1 192 ? 18.610 26.130 -7.149 1.00 98.31 192 LYS A C 1
ATOM 1393 O O . LYS A 1 192 ? 19.302 26.534 -8.078 1.00 98.31 192 LYS A O 1
ATOM 1398 N N . GLU A 1 193 ? 19.110 25.839 -5.948 1.00 98.12 193 GLU A N 1
ATOM 1399 C CA . GLU A 1 193 ? 20.546 25.908 -5.635 1.00 98.12 193 GLU A CA 1
ATOM 1400 C C . GLU A 1 193 ? 21.354 24.909 -6.479 1.00 98.12 193 GLU A C 1
ATOM 1402 O O . GLU A 1 193 ? 22.387 25.277 -7.036 1.00 98.12 193 GLU A O 1
ATOM 1407 N N . GLN A 1 194 ? 20.861 23.677 -6.654 1.00 97.69 194 GLN A N 1
ATOM 1408 C CA . GLN A 1 194 ? 21.490 22.694 -7.544 1.00 97.69 194 GLN A CA 1
ATOM 1409 C C . GLN A 1 194 ? 21.504 23.160 -9.001 1.00 97.69 194 GLN A C 1
ATOM 1411 O O . GLN A 1 194 ? 22.514 23.004 -9.686 1.00 97.69 194 GLN A O 1
ATOM 1416 N N . ARG A 1 195 ? 20.407 23.758 -9.477 1.00 98.00 195 ARG A N 1
ATOM 1417 C CA . ARG A 1 195 ? 20.326 24.295 -10.838 1.00 98.00 195 ARG A CA 1
ATOM 1418 C C . ARG A 1 195 ? 21.312 25.442 -11.055 1.00 98.00 195 ARG A C 1
ATOM 1420 O O . ARG A 1 195 ? 21.996 25.441 -12.070 1.00 98.00 195 ARG A O 1
ATOM 1427 N N . GLU A 1 196 ? 21.418 26.375 -10.109 1.00 98.31 196 GLU A N 1
ATOM 1428 C CA . GLU A 1 196 ? 22.397 27.471 -10.180 1.00 98.31 196 GLU A CA 1
ATOM 1429 C C . GLU A 1 196 ? 23.837 26.936 -10.139 1.00 98.31 196 GLU A C 1
ATOM 1431 O O . GLU A 1 196 ? 24.707 27.425 -10.855 1.00 98.31 196 GLU A O 1
ATOM 1436 N N . GLN A 1 197 ? 24.103 25.897 -9.342 1.00 98.12 197 GLN A N 1
ATOM 1437 C CA . GLN A 1 197 ? 25.418 25.259 -9.302 1.00 98.12 197 GLN A CA 1
ATOM 1438 C C . GLN A 1 197 ? 25.767 24.567 -10.628 1.00 98.12 197 GLN A C 1
ATOM 1440 O O . GLN A 1 197 ? 26.899 24.691 -11.091 1.00 98.12 197 GLN A O 1
ATOM 1445 N N . ALA A 1 198 ? 24.806 23.880 -11.249 1.00 98.06 198 ALA A N 1
ATOM 1446 C CA . ALA A 1 198 ? 24.987 23.248 -12.553 1.00 98.06 198 ALA A CA 1
ATOM 1447 C C . ALA A 1 198 ? 25.216 24.284 -13.668 1.00 98.06 198 ALA A C 1
ATOM 1449 O O . ALA A 1 198 ? 26.072 24.075 -14.523 1.00 98.06 198 ALA A O 1
ATOM 1450 N N . GLU A 1 199 ? 24.503 25.414 -13.630 1.00 98.06 199 GLU A N 1
ATOM 1451 C CA . GLU A 1 199 ? 24.696 26.533 -14.561 1.00 98.06 199 GLU A CA 1
ATOM 1452 C C . GLU A 1 199 ? 26.097 27.145 -14.412 1.00 98.06 199 GLU A C 1
ATOM 1454 O O . GLU A 1 199 ? 26.810 27.287 -15.400 1.00 98.06 199 GLU A O 1
ATOM 1459 N N . ARG A 1 200 ? 26.565 27.373 -13.177 1.00 98.31 200 ARG A N 1
ATOM 1460 C CA . ARG A 1 200 ? 27.941 27.841 -12.926 1.00 98.31 200 ARG A CA 1
ATOM 1461 C C . ARG A 1 200 ? 29.015 26.845 -13.357 1.00 98.31 200 ARG A C 1
ATOM 1463 O O . ARG A 1 200 ? 30.122 27.258 -13.692 1.00 98.31 200 ARG A O 1
ATOM 1470 N N . GLU A 1 201 ? 28.758 25.540 -13.264 1.00 97.56 201 GLU A N 1
ATOM 1471 C CA . GLU A 1 201 ? 29.692 24.527 -13.775 1.00 97.56 201 GLU A CA 1
ATOM 1472 C C . GLU A 1 201 ? 29.717 24.540 -15.307 1.00 97.56 201 GLU A C 1
ATOM 1474 O O . GLU A 1 201 ? 30.783 24.387 -15.897 1.00 97.56 201 GLU A O 1
ATOM 1479 N N . GLN A 1 202 ? 28.566 24.755 -15.948 1.00 97.31 202 GLN A N 1
ATOM 1480 C CA . GLN A 1 202 ? 28.479 24.888 -17.396 1.00 97.31 202 GLN A CA 1
ATOM 1481 C C . GLN A 1 202 ? 29.236 26.126 -17.896 1.00 97.31 202 GLN A C 1
ATOM 1483 O O . GLN A 1 202 ? 30.062 25.976 -18.790 1.00 97.31 202 GLN A O 1
ATOM 1488 N N . GLU A 1 203 ? 29.042 27.296 -17.277 1.00 97.38 203 GLU A N 1
ATOM 1489 C CA . GLU A 1 203 ? 29.799 28.517 -17.611 1.00 97.38 203 GLU A CA 1
ATOM 1490 C C . GLU A 1 203 ? 31.315 28.297 -17.461 1.00 97.38 203 GLU A C 1
ATOM 1492 O O . GLU A 1 203 ? 32.080 28.600 -18.369 1.00 97.38 203 GLU A O 1
ATOM 1497 N N . GLN A 1 204 ? 31.760 27.662 -16.367 1.00 96.69 204 GLN A N 1
ATOM 1498 C CA . GLN A 1 204 ? 33.182 27.344 -16.165 1.00 96.69 204 GLN A CA 1
ATOM 1499 C C . GLN A 1 204 ? 33.757 26.389 -17.219 1.00 96.69 204 GLN A C 1
ATOM 1501 O O . GLN A 1 204 ? 34.960 26.416 -17.473 1.00 96.69 204 GLN A O 1
ATOM 1506 N N . ARG A 1 205 ? 32.933 25.501 -17.789 1.00 96.56 205 ARG A N 1
ATOM 1507 C CA . ARG A 1 205 ? 33.363 24.621 -18.882 1.00 96.56 205 ARG A CA 1
ATOM 1508 C C . ARG A 1 205 ? 33.486 25.383 -20.193 1.00 96.56 205 ARG A C 1
ATOM 1510 O O . ARG A 1 205 ? 34.455 25.152 -20.900 1.00 96.56 205 ARG A O 1
ATOM 1517 N N . GLU A 1 206 ? 32.542 26.274 -20.483 1.00 96.00 206 GLU A N 1
ATOM 1518 C CA . GLU A 1 206 ? 32.580 27.110 -21.688 1.00 96.00 206 GLU A CA 1
ATOM 1519 C C . GLU A 1 206 ? 33.815 28.025 -21.681 1.00 96.00 206 GLU A C 1
ATOM 1521 O O . GLU A 1 206 ? 34.552 28.045 -22.663 1.00 96.00 206 GLU A O 1
ATOM 1526 N N . ASP A 1 207 ? 34.130 28.658 -20.545 1.00 95.31 207 ASP A N 1
ATOM 1527 C CA . ASP A 1 207 ? 35.337 29.488 -20.402 1.00 95.31 207 ASP A CA 1
ATOM 1528 C C . ASP A 1 207 ? 36.641 28.681 -20.577 1.00 95.31 207 ASP A C 1
ATOM 1530 O O . ASP A 1 207 ? 37.635 29.193 -21.090 1.00 95.31 207 ASP A O 1
ATOM 1534 N N . ALA A 1 208 ? 36.664 27.410 -20.157 1.00 95.06 208 ALA A N 1
ATOM 1535 C CA . ALA A 1 208 ? 37.851 26.561 -20.265 1.00 95.06 208 ALA A CA 1
ATOM 1536 C C . ALA A 1 208 ? 38.145 26.094 -21.703 1.00 95.06 208 ALA A C 1
ATOM 1538 O O . ALA A 1 208 ? 39.297 25.777 -22.007 1.00 95.06 208 ALA A O 1
ATOM 1539 N N . ASP A 1 209 ? 37.129 26.039 -22.568 1.00 91.56 209 ASP A N 1
ATOM 1540 C CA . ASP A 1 209 ? 37.280 25.647 -23.972 1.00 91.56 209 ASP A CA 1
ATOM 1541 C C . ASP A 1 209 ? 37.803 26.806 -24.852 1.00 91.56 209 ASP A C 1
ATOM 1543 O O . ASP A 1 209 ? 38.415 26.542 -25.886 1.00 91.56 209 ASP A O 1
ATOM 1547 N N . ASP A 1 210 ? 37.626 28.072 -24.448 1.00 88.38 210 ASP A N 1
ATOM 1548 C CA . ASP A 1 210 ? 38.123 29.249 -25.188 1.00 88.38 210 ASP A CA 1
ATOM 1549 C C . ASP A 1 210 ? 39.638 29.511 -25.000 1.00 88.38 210 ASP A C 1
ATOM 1551 O O . ASP A 1 210 ? 40.262 30.185 -25.825 1.00 88.38 210 ASP A O 1
ATOM 1555 N N . ASP A 1 211 ? 40.254 28.966 -23.943 1.00 84.12 211 ASP A N 1
ATOM 1556 C CA . ASP A 1 211 ? 41.693 29.100 -23.647 1.00 84.12 211 ASP A CA 1
ATOM 1557 C C . ASP A 1 211 ? 42.568 27.956 -24.226 1.00 84.12 211 ASP A C 1
ATOM 1559 O O . ASP A 1 211 ? 43.800 27.999 -24.102 1.00 84.12 211 ASP A O 1
ATOM 1563 N N . ALA A 1 212 ? 41.962 26.929 -24.843 1.00 78.81 212 ALA A N 1
ATOM 1564 C CA . ALA A 1 212 ? 42.633 25.720 -25.357 1.00 78.81 212 ALA A CA 1
ATOM 1565 C C . ALA A 1 212 ? 42.947 25.768 -26.867 1.00 78.81 212 ALA A C 1
ATOM 1567 O O . ALA A 1 212 ? 44.07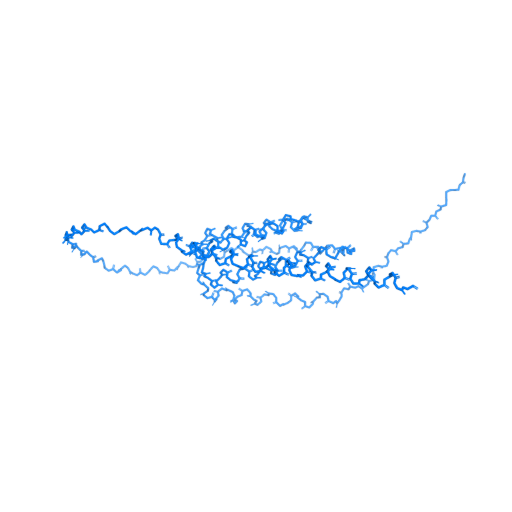2 25.345 -27.239 1.00 78.81 212 ALA A O 1
#

Foldseek 3Di:
DDDDDDDDDDDDPDDPPPPPPPPPPPPPPPVVVVVPDCDPDQQVVLVVVLVVLVVQLVVCVVVVNLVSSLVSLVVSLVSLVVCCVVVSDPPVRSVVVNVVSVVVNVVSVVVVPPPDPDDPDPDPDDPDDDPPDDDDDDDDDDDDDDDDDDDDDDDDDDPPDPDPCPPPVVVVVVVVVVVVVVVVVVVVVVVVVVVVVVVVVVVVVVVVVVVD

Secondary structure (DSSP, 8-state):
--PPPPPPPPP------SSSSSSSSSSSSSTTTGGGS-PPPPPHHHHHHHHHHHHHHHHHHHTT-HHHHHHHHHHHHHHHHHHHHHTSS-HHHHHHHHHHHHHHHHHHHHHHT--S--PPPPP----PPPPPP-PPPPPPPPPPPPP--------------------THHHHHHHHHHHHHHHHHHHHHHHHHHHHHHHHHHHHHHHHHHT-

Radius of gyration: 32.53 Å; Cα contacts (8 Å, |Δi|>4): 57; chains: 1; bounding box: 79×68×96 Å